Protein AF-A0A7C7VE84-F1 (afdb_monomer_lite)

Foldseek 3Di:
DDDDDDDDPDPDDLDALVQDPDPFDRHDWAQWEKDQCPPLADDAPERIWIWTHGDQGQAIFIWHANDPSDNTHGDPPDDLGGNVQQQQAPRHKGNWYWDQDVVVSKIKTWIWHQGNPPRLDIFIWIWIGNHVRHTHTDPPPSPQDADPPPDPSHDDADDDDDPDDDDDQKDWDDDDPDIDIDGCVSVVPHDHDDDDDPPPD

Secondary structure (DSSP, 8-state):
----------SS-S--GGG---TT-SS--EEEEEEE-TTTSSS-SSSEEEEEE-TT-SEEEEEEESSTT---EE-TT--SEEGGG-TTB-S--EEEEEEEEGGGTEEEEEEEEEBTTTSSSEEEEEEEESSSSS-EE-TT--SBPPPSTTSTTS----PPPTT------EEEEEETTEEEEEESSSSTTS--TT-------

pLDDT: mean 72.72, std 22.78, range [28.27, 98.12]

Sequence (201 aa):
MYVARFVRISKLPLLTSADYNCPIGHDSIMFPCVVDVGNKIASPLARYYLYFAAHRGKGIVLALADEPTGPWRMYGSNPVYHLEMAVECQGHISSPDVVWVPERERFHLYYHGPNSSDGKEQHTGMAISWDGLLFTPWNANPIIPNGPEGSWSSVMAVEAHPHVREDAGSLAVRRRPIIYCIEGVDNPDIPLFDMQLTVNI

Structure (mmCIF, N/CA/C/O backbone):
data_AF-A0A7C7VE84-F1
#
_entry.id   AF-A0A7C7VE84-F1
#
loop_
_atom_site.group_PDB
_atom_site.id
_atom_site.type_symbol
_atom_site.label_atom_id
_atom_site.label_alt_id
_atom_site.label_comp_id
_atom_site.label_asym_id
_atom_site.label_entity_id
_atom_site.label_seq_id
_atom_site.pdbx_PDB_ins_code
_atom_site.Cartn_x
_atom_site.Cartn_y
_atom_site.Cartn_z
_atom_site.occupancy
_atom_site.B_iso_or_equiv
_atom_site.auth_seq_id
_atom_site.auth_comp_id
_atom_site.auth_asym_id
_atom_site.auth_atom_id
_atom_site.pdbx_PDB_model_num
ATOM 1 N N . MET A 1 1 ? -28.972 18.622 -5.318 1.00 53.66 1 MET A N 1
ATOM 2 C CA . MET A 1 1 ? -27.696 18.035 -5.780 1.00 53.66 1 MET A CA 1
ATOM 3 C C . MET A 1 1 ? -26.706 18.158 -4.632 1.00 53.66 1 MET A C 1
ATOM 5 O O . MET A 1 1 ? -26.447 19.278 -4.213 1.00 53.66 1 MET A O 1
ATOM 9 N N . TYR A 1 2 ? -26.251 17.050 -4.044 1.00 45.59 2 TYR A N 1
ATOM 10 C CA . TYR A 1 2 ? -25.226 17.100 -2.996 1.00 45.59 2 TYR A CA 1
ATOM 11 C C . TYR A 1 2 ? -23.862 17.222 -3.668 1.00 45.59 2 TYR A C 1
ATOM 13 O O . TYR A 1 2 ? -23.443 16.319 -4.385 1.00 45.59 2 TYR A O 1
ATOM 21 N N . VAL A 1 3 ? -23.191 18.351 -3.463 1.00 58.81 3 VAL A N 1
ATOM 22 C CA . VAL A 1 3 ? -21.783 18.500 -3.830 1.00 58.81 3 VAL A CA 1
ATOM 23 C C . VAL A 1 3 ? -20.980 18.000 -2.639 1.00 58.81 3 VAL A C 1
ATOM 25 O O . VAL A 1 3 ? -21.047 18.600 -1.564 1.00 58.81 3 VAL A O 1
ATOM 28 N N . ALA A 1 4 ? -20.263 16.889 -2.804 1.00 50.00 4 ALA A N 1
ATOM 29 C CA . ALA A 1 4 ? -19.315 16.437 -1.796 1.00 50.00 4 ALA A CA 1
ATOM 30 C C . ALA A 1 4 ? -18.266 17.538 -1.591 1.00 50.00 4 ALA A C 1
ATOM 32 O O . ALA A 1 4 ? -17.624 17.983 -2.542 1.00 50.00 4 ALA A O 1
ATOM 33 N N . ARG A 1 5 ? -18.135 18.020 -0.354 1.00 62.25 5 ARG A N 1
ATOM 34 C CA . ARG A 1 5 ? -17.115 18.997 0.026 1.00 62.25 5 ARG A CA 1
ATOM 35 C C . ARG A 1 5 ? -16.075 18.289 0.871 1.00 62.25 5 ARG A C 1
ATOM 37 O O . ARG A 1 5 ? -16.403 17.754 1.926 1.00 62.25 5 ARG A O 1
ATOM 44 N N . PHE A 1 6 ? -14.832 18.318 0.416 1.00 66.06 6 PHE A N 1
ATOM 45 C CA . PHE A 1 6 ? -13.696 17.903 1.224 1.00 66.06 6 PHE A CA 1
ATOM 46 C C . PHE A 1 6 ? -13.308 19.068 2.132 1.00 66.06 6 PHE A C 1
ATOM 48 O O . PHE A 1 6 ? -13.083 20.183 1.662 1.00 66.06 6 PHE A O 1
ATOM 55 N N . VAL A 1 7 ? -13.271 18.820 3.438 1.00 68.81 7 VAL A N 1
ATOM 56 C CA . VAL A 1 7 ? -12.876 19.813 4.439 1.00 68.81 7 VAL A CA 1
ATOM 57 C C . VAL A 1 7 ? -11.626 19.303 5.127 1.00 68.81 7 VAL A C 1
ATOM 59 O O . VAL A 1 7 ? -11.605 18.192 5.653 1.00 68.81 7 VAL A O 1
ATOM 62 N N . ARG A 1 8 ? -10.576 20.123 5.133 1.00 70.44 8 ARG A N 1
ATOM 63 C CA . ARG A 1 8 ? -9.376 19.835 5.913 1.00 70.44 8 ARG A CA 1
ATOM 64 C C . ARG A 1 8 ? -9.718 19.936 7.399 1.00 70.44 8 ARG A C 1
ATOM 66 O O . ARG A 1 8 ? -10.090 21.003 7.875 1.00 70.44 8 ARG A O 1
ATOM 73 N N . ILE A 1 9 ? -9.569 18.829 8.117 1.00 74.38 9 ILE A N 1
ATOM 74 C CA . ILE A 1 9 ? -9.952 18.713 9.533 1.00 74.38 9 ILE A CA 1
ATOM 75 C C . ILE A 1 9 ? -8.839 19.127 10.509 1.00 74.38 9 ILE A C 1
ATOM 77 O O . ILE A 1 9 ? -9.116 19.392 11.673 1.00 74.38 9 ILE A O 1
ATOM 81 N N . SER A 1 10 ? -7.586 19.219 10.047 1.00 80.69 10 SER A N 1
ATOM 82 C CA . SER A 1 10 ? -6.440 19.651 10.857 1.00 80.69 10 SER A CA 1
ATOM 83 C C . SER A 1 10 ? -5.361 20.329 10.010 1.00 80.69 10 SER A C 1
ATOM 85 O O . SER A 1 10 ? -5.149 19.968 8.850 1.00 80.69 10 SER A O 1
ATOM 87 N N . LYS A 1 11 ? -4.653 21.306 10.594 1.00 82.12 11 LYS A N 1
ATOM 88 C CA . LYS A 1 11 ? -3.437 21.905 10.010 1.00 82.12 11 LYS A CA 1
ATOM 89 C C . LYS A 1 11 ? -2.190 21.045 10.228 1.00 82.12 11 LYS A C 1
ATOM 91 O O . LYS A 1 11 ? -1.221 21.215 9.494 1.00 82.12 11 LYS A O 1
ATOM 96 N N . LEU A 1 12 ? -2.224 20.142 11.203 1.00 82.44 12 LEU A N 1
ATOM 97 C CA . LEU A 1 12 ? -1.142 19.203 11.474 1.00 82.44 12 LEU A CA 1
ATOM 98 C C . LEU A 1 12 ? -1.272 17.979 10.556 1.00 82.44 12 LEU A C 1
ATOM 100 O O . LEU A 1 12 ? -2.401 17.583 10.245 1.00 82.44 12 LEU A O 1
ATOM 104 N N . PRO A 1 13 ? -0.151 17.397 10.101 1.00 82.62 13 PRO A N 1
ATOM 105 C CA . PRO A 1 13 ? -0.182 16.126 9.390 1.00 82.62 13 PRO A CA 1
ATOM 106 C C . PRO A 1 13 ? -0.636 14.996 10.330 1.00 82.62 13 PRO A C 1
ATOM 108 O O . PRO A 1 13 ? -0.494 15.098 11.547 1.00 82.62 13 PRO A O 1
ATOM 111 N N . LEU A 1 14 ? -1.196 13.925 9.759 1.00 85.44 14 LEU A N 1
ATOM 112 C CA . LEU A 1 14 ? -1.603 12.730 10.515 1.00 85.44 14 LEU A CA 1
ATOM 113 C C . LEU A 1 14 ? -0.399 11.904 10.990 1.00 85.44 14 LEU A C 1
ATOM 115 O O . LEU A 1 14 ? -0.473 11.272 12.039 1.00 85.44 14 LEU A O 1
ATOM 119 N N . LEU A 1 15 ? 0.678 11.924 10.201 1.00 86.00 15 LEU A N 1
ATOM 120 C CA . LEU A 1 15 ? 1.973 11.298 10.446 1.00 86.00 15 LEU A CA 1
ATOM 121 C C . LEU A 1 15 ? 3.074 12.167 9.832 1.00 86.00 15 LEU A C 1
ATOM 123 O O . LEU A 1 15 ? 2.854 12.883 8.853 1.00 86.00 15 LEU A O 1
ATOM 127 N N . THR A 1 16 ? 4.269 12.060 10.382 1.00 84.12 16 THR A N 1
ATOM 128 C CA . THR A 1 16 ? 5.512 12.679 9.932 1.00 84.12 16 THR A CA 1
ATOM 129 C C . THR A 1 16 ? 6.591 11.610 9.791 1.00 84.12 16 THR A C 1
ATOM 131 O O . THR A 1 16 ? 6.478 10.518 10.346 1.00 84.12 16 THR A O 1
ATOM 134 N N . SER A 1 17 ? 7.679 11.925 9.090 1.00 76.19 17 SER A N 1
ATOM 135 C CA . SER A 1 17 ? 8.851 11.042 9.032 1.00 76.19 17 SER A CA 1
ATOM 136 C C . SER A 1 17 ? 9.480 10.775 10.406 1.00 76.19 17 SER A C 1
ATOM 138 O O . SER A 1 17 ? 10.139 9.758 10.587 1.00 76.19 17 SER A O 1
ATOM 140 N N . ALA A 1 18 ? 9.229 11.633 11.404 1.00 78.88 18 ALA A N 1
ATOM 141 C CA . ALA A 1 18 ? 9.668 11.411 12.780 1.00 78.88 18 ALA A CA 1
ATOM 142 C C . ALA A 1 18 ? 8.879 10.302 13.503 1.00 78.88 18 ALA A C 1
ATOM 144 O O . ALA A 1 18 ? 9.364 9.765 14.498 1.00 78.88 18 ALA A O 1
ATOM 145 N N . ASP A 1 19 ? 7.687 9.943 13.015 1.00 79.12 19 ASP A N 1
ATOM 146 C CA . ASP A 1 19 ? 6.828 8.940 13.651 1.00 79.12 19 ASP A CA 1
ATOM 147 C C . ASP A 1 19 ? 7.273 7.495 13.368 1.00 79.12 19 ASP A C 1
ATOM 149 O O . ASP A 1 19 ? 6.762 6.563 13.994 1.00 79.12 19 ASP A O 1
ATOM 153 N N . TYR A 1 20 ? 8.237 7.271 12.463 1.00 74.44 20 TYR A N 1
ATOM 154 C CA . TYR A 1 20 ? 8.755 5.931 12.185 1.00 74.44 20 TYR A CA 1
ATOM 155 C C . TYR A 1 20 ? 10.283 5.861 12.081 1.00 74.44 20 TYR A C 1
ATOM 157 O O . TYR A 1 20 ? 10.922 6.458 11.224 1.00 74.44 20 TYR A O 1
ATOM 165 N N . ASN A 1 21 ? 10.864 5.004 12.924 1.00 59.69 21 ASN A N 1
ATOM 166 C CA . ASN A 1 21 ? 12.235 4.511 12.798 1.00 59.69 21 ASN A CA 1
ATOM 167 C C . ASN A 1 21 ? 12.200 3.176 12.042 1.00 59.69 21 ASN A C 1
ATOM 169 O O . ASN A 1 21 ? 12.189 2.111 12.657 1.00 59.69 21 ASN A O 1
ATOM 173 N N . CYS A 1 22 ? 12.106 3.217 10.714 1.00 55.16 22 CYS A N 1
ATOM 174 C CA . CYS A 1 22 ? 12.027 2.017 9.876 1.00 55.16 22 CYS A CA 1
ATOM 175 C C . CYS A 1 22 ? 13.292 1.899 8.997 1.00 55.16 22 CYS A C 1
ATOM 177 O O . CYS A 1 22 ? 13.787 2.927 8.534 1.00 55.16 22 CYS A O 1
ATOM 179 N N . PRO A 1 23 ? 13.832 0.690 8.729 1.00 53.53 23 PRO A N 1
ATOM 180 C CA . PRO A 1 23 ? 15.082 0.492 7.972 1.00 53.53 23 PRO A CA 1
ATOM 181 C C . PRO A 1 23 ? 14.963 0.752 6.451 1.00 53.53 23 PRO A C 1
ATOM 183 O O . PRO A 1 23 ? 15.706 0.190 5.653 1.00 53.53 23 PRO A O 1
ATOM 186 N N . ILE A 1 24 ? 14.028 1.604 6.033 1.00 54.47 24 ILE A N 1
ATOM 187 C CA . ILE A 1 24 ? 13.584 1.818 4.645 1.00 54.47 24 ILE A CA 1
ATOM 188 C C . ILE A 1 24 ? 13.731 3.282 4.197 1.00 54.47 24 ILE A C 1
ATOM 190 O O . ILE A 1 24 ? 13.148 3.675 3.200 1.00 54.47 24 ILE A O 1
ATOM 194 N N . GLY A 1 25 ? 14.522 4.095 4.898 1.00 54.69 25 GLY A N 1
ATOM 195 C CA . GLY A 1 25 ? 14.708 5.514 4.571 1.00 54.69 25 GLY A CA 1
ATOM 196 C C . GLY A 1 25 ? 13.946 6.426 5.530 1.00 54.69 25 GLY A C 1
ATOM 197 O O . GLY A 1 25 ? 12.873 6.084 6.023 1.00 54.69 25 GLY A O 1
ATOM 198 N N . HIS A 1 26 ? 14.559 7.562 5.861 1.00 57.00 26 HIS A N 1
ATOM 199 C CA . HIS A 1 26 ? 14.221 8.341 7.058 1.00 57.00 26 HIS A CA 1
ATOM 200 C C . HIS A 1 26 ? 13.507 9.673 6.775 1.00 57.00 26 HIS A C 1
ATOM 202 O O . HIS A 1 26 ? 13.255 10.424 7.712 1.00 57.00 26 HIS A O 1
ATOM 208 N N . ASP A 1 27 ? 13.213 10.021 5.520 1.00 68.75 27 ASP A N 1
ATOM 209 C CA . ASP A 1 27 ? 12.901 11.413 5.163 1.00 68.75 27 ASP A CA 1
ATOM 210 C C . ASP A 1 27 ? 11.534 11.652 4.506 1.00 68.75 27 ASP A C 1
ATOM 212 O O . ASP A 1 27 ? 11.148 12.811 4.357 1.00 68.75 27 ASP A O 1
ATOM 216 N N . SER A 1 28 ? 10.770 10.614 4.148 1.00 77.00 28 SER A N 1
ATOM 217 C CA . SER A 1 28 ? 9.584 10.802 3.299 1.00 77.00 28 SER A CA 1
ATOM 218 C C . SER A 1 28 ? 8.474 9.768 3.498 1.00 77.00 28 SER A C 1
ATOM 220 O O . SER A 1 28 ? 8.720 8.566 3.536 1.00 77.00 28 SER A O 1
ATOM 222 N N . ILE A 1 29 ? 7.233 10.262 3.561 1.00 81.25 29 ILE A N 1
ATOM 223 C CA . ILE A 1 29 ? 5.999 9.477 3.430 1.00 81.25 29 ILE A CA 1
ATOM 224 C C . ILE A 1 29 ? 5.485 9.706 2.014 1.00 81.25 29 ILE A C 1
ATOM 226 O O . ILE A 1 29 ? 5.168 10.839 1.650 1.00 81.25 29 ILE A O 1
ATOM 230 N N . MET A 1 30 ? 5.395 8.642 1.227 1.00 79.06 30 MET A N 1
ATOM 231 C CA . MET A 1 30 ? 5.026 8.711 -0.180 1.00 79.06 30 MET A CA 1
ATOM 232 C C . MET A 1 30 ? 3.790 7.862 -0.460 1.00 79.06 30 MET A C 1
ATOM 234 O O . MET A 1 30 ? 3.677 6.725 0.004 1.00 79.06 30 MET A O 1
ATOM 238 N N . PHE A 1 31 ? 2.868 8.458 -1.222 1.00 8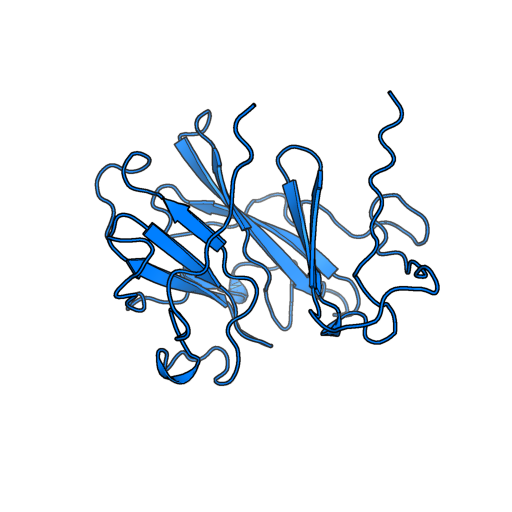2.00 31 PHE A N 1
ATOM 239 C CA . PHE A 1 31 ? 1.654 7.831 -1.754 1.00 82.00 31 PHE A CA 1
ATOM 240 C C . PHE A 1 31 ? 0.832 7.062 -0.711 1.00 82.00 31 PHE A C 1
ATOM 242 O O . PHE A 1 31 ? 0.643 5.852 -0.830 1.00 82.00 31 PHE A O 1
ATOM 249 N N . PRO A 1 32 ? 0.344 7.754 0.332 1.00 87.50 32 PRO A N 1
ATOM 250 C CA . PRO A 1 32 ? -0.480 7.123 1.346 1.00 87.50 32 PRO A CA 1
ATOM 251 C C . PRO A 1 32 ? -1.800 6.602 0.755 1.00 87.50 32 PRO A C 1
ATOM 253 O O . PRO A 1 32 ? -2.563 7.362 0.159 1.00 87.50 32 PRO A O 1
ATOM 256 N N . CYS A 1 33 ? -2.108 5.330 0.997 1.00 88.38 33 CYS A N 1
ATOM 257 C CA . CYS A 1 33 ? -3.386 4.696 0.692 1.00 88.38 33 CYS A CA 1
ATOM 258 C C . CYS A 1 33 ? -4.065 4.256 1.994 1.00 88.38 33 CYS A C 1
ATOM 260 O O . CYS A 1 33 ? -3.515 3.466 2.759 1.00 88.38 33 CYS A O 1
ATOM 262 N N . VAL A 1 34 ? -5.262 4.783 2.264 1.00 92.50 34 VAL A N 1
ATOM 263 C CA . VAL A 1 34 ? -6.044 4.448 3.464 1.00 92.50 34 VAL A CA 1
ATOM 264 C C . VAL A 1 34 ? -7.185 3.510 3.100 1.00 92.50 34 VAL A C 1
ATOM 266 O O . VAL A 1 34 ? -7.981 3.806 2.209 1.00 92.50 34 VAL A O 1
ATOM 269 N N . VAL A 1 35 ? -7.325 2.429 3.862 1.00 91.94 35 VAL A N 1
ATOM 270 C CA . VAL A 1 35 ? -8.386 1.433 3.710 1.00 91.94 35 VAL A CA 1
ATOM 271 C C . VAL A 1 35 ? -9.160 1.292 5.021 1.00 91.94 35 VAL A C 1
ATOM 273 O O . VAL A 1 35 ? -8.569 1.018 6.062 1.00 91.94 35 VAL A O 1
ATOM 276 N N . ASP A 1 36 ? -10.489 1.447 4.984 1.00 94.62 36 ASP A N 1
ATOM 277 C CA . ASP A 1 36 ? -11.373 0.994 6.075 1.00 94.62 36 ASP A CA 1
ATOM 278 C C . ASP A 1 36 ? -11.479 -0.534 5.995 1.00 94.62 36 ASP A C 1
ATOM 280 O O . ASP A 1 36 ? -12.022 -1.055 5.018 1.00 94.62 36 ASP A O 1
ATOM 284 N N . VAL A 1 37 ? -10.964 -1.258 6.987 1.00 96.00 37 VAL A N 1
ATOM 285 C CA . VAL A 1 37 ? -10.942 -2.731 7.030 1.00 96.00 37 VAL A CA 1
ATOM 286 C C . VAL A 1 37 ? -12.034 -3.333 7.915 1.00 96.00 37 VAL A C 1
ATOM 288 O O . VAL A 1 37 ? -12.213 -4.551 7.911 1.00 96.00 37 VAL A O 1
ATOM 291 N N . GLY A 1 38 ? -12.799 -2.508 8.636 1.00 90.12 38 GLY A N 1
ATOM 292 C CA . GLY A 1 38 ? -13.631 -2.943 9.764 1.00 90.12 38 GLY A CA 1
ATOM 293 C C . GLY A 1 38 ? -14.699 -3.991 9.433 1.00 90.12 38 GLY A C 1
ATOM 294 O O . GLY A 1 38 ? -15.067 -4.779 10.295 1.00 90.12 38 GLY A O 1
ATOM 295 N N . ASN A 1 39 ? -15.182 -4.031 8.190 1.00 91.12 39 ASN A N 1
ATOM 296 C CA . ASN A 1 39 ? -16.174 -5.006 7.722 1.00 91.12 39 ASN A CA 1
ATOM 297 C C . ASN A 1 39 ? -15.628 -6.018 6.702 1.00 91.12 39 ASN A C 1
ATOM 299 O O . ASN A 1 39 ? -16.410 -6.698 6.042 1.00 91.12 39 ASN A O 1
ATOM 303 N N . LYS A 1 40 ? -14.307 -6.066 6.521 1.00 93.31 40 LYS A N 1
ATOM 304 C CA . LYS A 1 40 ? -13.645 -6.852 5.467 1.00 93.31 40 LYS A CA 1
ATOM 305 C C . LYS A 1 40 ? -12.967 -8.093 6.020 1.00 93.31 40 LYS A C 1
ATOM 307 O O . LYS A 1 40 ? -12.917 -9.112 5.346 1.00 93.31 40 LYS A O 1
ATOM 312 N N . ILE A 1 41 ? -12.473 -8.004 7.250 1.00 95.62 41 ILE A N 1
ATOM 313 C CA . ILE A 1 41 ? -11.738 -9.071 7.925 1.00 95.62 41 ILE A CA 1
ATOM 314 C C . ILE A 1 41 ? -12.322 -9.320 9.310 1.00 95.62 41 ILE A C 1
ATOM 316 O O . ILE A 1 41 ? -12.862 -8.411 9.934 1.00 95.62 41 ILE A O 1
ATOM 320 N N . ALA A 1 42 ? -12.218 -10.559 9.789 1.00 90.81 42 ALA A N 1
ATOM 321 C CA . ALA A 1 42 ? -12.857 -10.971 11.038 1.00 90.81 42 ALA A CA 1
ATOM 322 C C . ALA A 1 42 ? -12.238 -10.320 12.291 1.00 90.81 42 ALA A C 1
ATOM 324 O O . ALA A 1 42 ? -12.953 -10.052 13.253 1.00 90.81 42 ALA A O 1
ATOM 325 N N . SER A 1 43 ? -10.927 -10.057 12.268 1.00 94.06 43 SER A N 1
ATOM 326 C CA . SER A 1 43 ? -10.169 -9.576 13.432 1.00 94.06 43 SER A CA 1
ATOM 327 C C . SER A 1 43 ? -9.180 -8.467 13.045 1.00 94.06 43 SER A C 1
ATOM 329 O O . SER A 1 43 ? -7.968 -8.699 13.058 1.00 94.06 43 SER A O 1
ATOM 331 N N . PRO A 1 44 ? -9.660 -7.273 12.651 1.00 96.56 44 PRO A N 1
ATOM 332 C CA . PRO A 1 44 ? -8.782 -6.163 12.299 1.00 96.56 44 PRO A CA 1
ATOM 333 C C . PRO A 1 44 ? -8.020 -5.638 13.528 1.00 96.56 44 PRO A C 1
ATOM 335 O O . PRO A 1 44 ? -8.573 -5.555 14.623 1.00 96.56 44 PRO A O 1
ATOM 338 N N . LEU A 1 45 ? -6.756 -5.236 13.348 1.00 97.25 45 LEU A N 1
ATOM 339 C CA . LEU A 1 45 ? -5.937 -4.631 14.413 1.00 97.25 45 LEU A CA 1
ATOM 340 C C . LEU A 1 45 ? -6.350 -3.187 14.744 1.00 97.25 45 LEU A C 1
ATOM 342 O O . LEU A 1 45 ? -5.966 -2.661 15.791 1.00 97.25 45 LEU A O 1
ATOM 346 N N . ALA A 1 46 ? -7.064 -2.542 13.822 1.00 97.50 46 ALA A N 1
ATOM 347 C CA . ALA A 1 46 ? -7.686 -1.227 13.928 1.00 97.50 46 ALA A CA 1
ATOM 348 C C . ALA A 1 46 ? -8.698 -1.065 12.782 1.00 97.50 46 ALA A C 1
ATOM 350 O O . ALA A 1 46 ? -8.643 -1.817 11.808 1.00 97.50 46 ALA A O 1
ATOM 351 N N . ARG A 1 47 ? -9.593 -0.076 12.844 1.00 97.19 47 ARG A N 1
ATOM 352 C CA . ARG A 1 47 ? -10.567 0.146 11.758 1.00 97.19 47 ARG A CA 1
ATOM 353 C C . ARG A 1 47 ? -9.933 0.570 10.426 1.00 97.19 47 ARG A C 1
ATOM 355 O O . ARG A 1 47 ? -10.413 0.146 9.377 1.00 97.19 47 ARG A O 1
ATOM 362 N N . TYR A 1 48 ? -8.893 1.396 10.456 1.00 97.50 48 TYR A N 1
ATOM 363 C CA . TYR A 1 48 ? -8.255 1.968 9.272 1.00 97.50 48 TYR A CA 1
ATOM 364 C C . TYR A 1 48 ? -6.785 1.582 9.179 1.00 97.50 48 TYR A C 1
ATOM 366 O O . TYR A 1 48 ? -6.023 1.719 10.141 1.00 97.50 48 TYR A O 1
ATOM 374 N N . TYR A 1 49 ? -6.396 1.122 7.995 1.00 97.81 49 TYR A N 1
ATOM 375 C CA . TYR A 1 49 ? -5.033 0.746 7.636 1.00 97.81 49 TYR A CA 1
ATOM 376 C C . TYR A 1 49 ? -4.506 1.762 6.620 1.00 97.81 49 TYR A C 1
ATOM 378 O O . TYR A 1 49 ? -5.118 1.962 5.573 1.00 97.81 49 TYR A O 1
ATOM 386 N N . LEU A 1 50 ? -3.403 2.431 6.946 1.00 95.56 50 LEU A N 1
ATOM 387 C CA . LEU A 1 50 ? -2.725 3.408 6.098 1.00 95.56 50 LEU A CA 1
ATOM 388 C C . LEU A 1 50 ? -1.422 2.804 5.575 1.00 95.56 50 LEU A C 1
ATOM 390 O O . LEU A 1 50 ? -0.462 2.660 6.329 1.00 95.56 50 LEU A O 1
ATOM 394 N N . TYR A 1 51 ? -1.400 2.475 4.290 1.00 94.50 51 TYR A N 1
ATOM 395 C CA . TYR A 1 51 ? -0.237 1.965 3.578 1.00 94.50 51 TYR A CA 1
ATOM 396 C C . TYR A 1 51 ? 0.538 3.108 2.941 1.00 94.50 51 TYR A C 1
ATOM 398 O O . TYR A 1 51 ? -0.068 4.016 2.382 1.00 94.50 51 TYR A O 1
ATOM 406 N N . PHE A 1 52 ? 1.862 3.076 2.997 1.00 90.56 52 PHE A N 1
ATOM 407 C CA . PHE A 1 52 ? 2.711 4.059 2.326 1.00 90.56 52 PHE A CA 1
ATOM 408 C C . PHE A 1 52 ? 4.104 3.483 2.074 1.00 90.56 52 PHE A C 1
ATOM 410 O O . PHE A 1 52 ? 4.467 2.435 2.612 1.00 90.56 52 PHE A O 1
ATOM 417 N N . ALA A 1 53 ? 4.882 4.172 1.249 1.00 87.88 53 ALA A N 1
ATOM 418 C CA . ALA A 1 53 ? 6.294 3.888 1.035 1.00 87.88 53 ALA A CA 1
ATOM 419 C C . ALA A 1 53 ? 7.150 5.074 1.500 1.00 87.88 53 ALA A C 1
ATOM 421 O O . ALA A 1 53 ? 6.634 6.153 1.802 1.00 87.88 53 ALA A O 1
ATOM 422 N N . ALA A 1 54 ? 8.462 4.868 1.544 1.00 80.62 54 ALA A N 1
ATOM 423 C CA . ALA A 1 54 ? 9.442 5.936 1.684 1.00 80.62 54 ALA A CA 1
ATOM 424 C C . ALA A 1 54 ? 10.259 6.047 0.396 1.00 80.62 54 ALA A C 1
ATOM 426 O O . ALA A 1 54 ? 10.428 5.056 -0.322 1.00 80.62 54 ALA A O 1
ATOM 427 N N . HIS A 1 55 ? 10.801 7.230 0.114 1.00 72.25 55 HIS A N 1
ATOM 428 C CA . HIS A 1 55 ? 11.718 7.421 -1.002 1.00 72.25 55 HIS A CA 1
ATOM 429 C C . HIS A 1 55 ? 12.898 6.458 -0.846 1.00 72.25 55 HIS A C 1
ATOM 431 O O . HIS A 1 55 ? 13.562 6.426 0.192 1.00 72.25 55 HIS A O 1
ATOM 437 N N . ARG A 1 56 ? 13.152 5.648 -1.883 1.00 72.25 56 ARG A N 1
ATOM 438 C CA . ARG A 1 56 ? 14.167 4.575 -1.876 1.00 72.25 56 ARG A CA 1
ATOM 439 C C . ARG A 1 56 ? 13.931 3.483 -0.821 1.00 72.25 56 ARG A C 1
ATOM 441 O O . ARG A 1 56 ? 14.864 2.752 -0.472 1.00 72.25 56 ARG A O 1
ATOM 448 N N . GLY A 1 57 ? 12.700 3.349 -0.339 1.00 74.69 57 GLY A N 1
ATOM 449 C CA . GLY A 1 57 ? 12.329 2.334 0.628 1.00 74.69 57 GLY A CA 1
ATOM 450 C C . GLY A 1 57 ? 12.379 0.918 0.084 1.00 74.69 57 GLY A C 1
ATOM 451 O O . GLY A 1 57 ? 12.192 0.655 -1.103 1.00 74.69 57 GLY A O 1
ATOM 452 N N . LYS A 1 58 ? 12.661 -0.018 0.992 1.00 85.81 58 LYS A N 1
ATOM 453 C CA . LYS A 1 58 ? 12.744 -1.460 0.714 1.00 85.81 58 LYS A CA 1
ATOM 454 C C . LYS A 1 58 ? 11.435 -2.190 1.011 1.00 85.81 58 LYS A C 1
ATOM 456 O O . LYS A 1 58 ? 11.436 -3.402 1.191 1.00 85.81 58 LYS A O 1
ATOM 461 N N . GLY A 1 59 ? 10.321 -1.468 1.090 1.00 91.94 59 GLY A N 1
ATOM 462 C CA . GLY A 1 59 ? 9.025 -2.074 1.349 1.00 91.94 59 GLY A CA 1
ATOM 463 C C . GLY A 1 59 ? 7.890 -1.074 1.521 1.00 91.94 59 GLY A C 1
ATOM 464 O O . GLY A 1 59 ? 8.113 0.121 1.711 1.00 91.94 59 GLY A O 1
ATOM 465 N N . ILE A 1 60 ? 6.675 -1.611 1.493 1.00 94.06 60 ILE A N 1
ATOM 466 C CA . ILE A 1 60 ? 5.437 -0.924 1.846 1.00 94.06 60 ILE A CA 1
ATOM 467 C C . ILE A 1 60 ? 5.190 -1.107 3.341 1.00 94.06 60 ILE A C 1
ATOM 469 O O . ILE A 1 60 ? 5.214 -2.229 3.856 1.00 94.06 60 ILE A O 1
ATOM 473 N N . VAL A 1 61 ? 4.937 -0.006 4.038 1.00 93.06 61 VAL A N 1
ATOM 474 C CA . VAL A 1 61 ? 4.662 0.023 5.477 1.00 93.06 61 VAL A CA 1
ATOM 475 C C . VAL A 1 61 ? 3.228 0.388 5.779 1.00 93.06 61 VAL A C 1
ATOM 477 O O . VAL A 1 61 ? 2.507 0.905 4.933 1.00 93.06 61 VAL A O 1
ATOM 480 N N . LEU A 1 62 ? 2.839 0.104 7.015 1.00 95.00 62 LEU A N 1
ATOM 481 C CA . LEU A 1 62 ? 1.498 0.242 7.538 1.00 95.00 62 LEU A CA 1
ATOM 482 C C . LEU A 1 62 ? 1.482 1.083 8.821 1.00 95.00 62 LEU A C 1
ATOM 484 O O . LEU A 1 62 ? 2.262 0.853 9.752 1.00 95.00 62 LEU A O 1
ATOM 488 N N . ALA A 1 63 ? 0.523 1.998 8.902 1.00 95.25 63 ALA A N 1
ATOM 489 C CA . ALA A 1 63 ? 0.055 2.609 10.137 1.00 95.25 63 ALA A CA 1
ATOM 490 C C . ALA A 1 63 ? -1.420 2.259 10.390 1.00 95.25 63 ALA A C 1
ATOM 492 O O . ALA A 1 63 ? -2.191 2.009 9.466 1.00 95.25 63 ALA A O 1
ATOM 493 N N . LEU A 1 64 ? -1.810 2.236 11.660 1.00 97.00 64 LEU A N 1
ATOM 494 C CA . LEU A 1 64 ? -3.106 1.770 12.144 1.00 97.00 64 LEU A CA 1
ATOM 495 C C . LEU A 1 64 ? -3.820 2.896 12.898 1.00 97.00 64 LEU A C 1
ATOM 497 O O . LEU A 1 64 ? -3.192 3.556 13.729 1.00 97.00 64 LEU A O 1
ATOM 501 N N . ALA A 1 65 ? -5.120 3.077 12.672 1.00 97.06 65 ALA A N 1
ATOM 502 C CA . ALA A 1 65 ? -5.963 3.970 13.469 1.00 97.06 65 ALA A CA 1
ATOM 503 C C . ALA A 1 65 ? -7.409 3.474 13.540 1.00 97.06 65 ALA A C 1
ATOM 505 O O . ALA A 1 65 ? -7.921 2.880 12.595 1.00 97.06 65 ALA A O 1
ATOM 506 N N . ASP A 1 66 ? -8.090 3.743 14.651 1.00 97.19 66 ASP A N 1
ATOM 507 C CA . ASP A 1 66 ? -9.520 3.435 14.791 1.00 97.19 66 ASP A CA 1
ATOM 508 C C . ASP A 1 66 ? -10.419 4.553 14.243 1.00 97.19 66 ASP A C 1
ATOM 510 O O . ASP A 1 66 ? -11.566 4.307 13.873 1.00 97.19 66 ASP A O 1
ATOM 514 N N . GLU A 1 67 ? -9.863 5.757 14.093 1.00 93.31 67 GLU A N 1
ATOM 515 C CA . GLU A 1 67 ? -10.523 6.934 13.531 1.00 93.31 67 GLU A CA 1
ATOM 516 C C . GLU A 1 67 ? -9.686 7.534 12.389 1.00 93.31 67 GLU A C 1
ATOM 518 O O . GLU A 1 67 ? -8.455 7.539 12.479 1.00 93.31 67 GLU A O 1
ATOM 523 N N . PRO A 1 68 ? -10.298 8.124 11.341 1.00 87.38 68 PRO A N 1
ATOM 524 C CA . PRO A 1 68 ? -9.549 8.735 10.234 1.00 87.38 68 PRO A CA 1
ATOM 525 C C . PRO A 1 68 ? -8.632 9.884 10.678 1.00 87.38 68 PRO A C 1
ATOM 527 O O . PRO A 1 68 ? -7.603 10.157 10.062 1.00 87.38 68 PRO A O 1
ATOM 530 N N . THR A 1 69 ? -9.004 10.567 11.764 1.00 86.19 69 THR A N 1
ATOM 531 C CA . THR A 1 69 ? -8.222 11.637 12.403 1.00 86.19 69 THR A CA 1
ATOM 532 C C . THR A 1 69 ? -7.030 11.127 13.209 1.00 86.19 69 THR A C 1
ATOM 534 O O . THR A 1 69 ? -6.253 11.939 13.706 1.00 86.19 69 THR A O 1
ATOM 537 N N . GLY A 1 70 ? -6.883 9.812 13.365 1.00 89.38 70 GLY A N 1
ATOM 538 C CA . GLY A 1 70 ? -5.923 9.207 14.274 1.00 89.38 70 GLY A CA 1
ATOM 539 C C . GLY A 1 70 ? -6.431 9.113 15.724 1.00 89.38 70 GLY A C 1
ATOM 540 O O . GLY A 1 70 ? -7.620 9.317 15.978 1.00 89.38 70 GLY A O 1
ATOM 541 N N . PRO A 1 71 ? -5.539 8.814 16.687 1.00 92.81 71 PRO A N 1
ATOM 542 C CA . PRO A 1 71 ? -4.088 8.738 16.514 1.00 92.81 71 PRO A CA 1
ATOM 543 C C . PRO A 1 71 ? -3.672 7.579 15.604 1.00 92.81 71 PRO A C 1
ATOM 545 O O . PRO A 1 71 ? -4.199 6.473 15.712 1.00 92.81 71 PRO A O 1
ATOM 548 N N . TRP A 1 72 ? -2.721 7.849 14.711 1.00 93.69 72 TRP A N 1
ATOM 549 C CA . TRP A 1 72 ? -2.111 6.838 13.854 1.00 93.69 72 TRP A CA 1
ATOM 550 C C . TRP A 1 72 ? -0.884 6.258 14.549 1.00 93.69 72 TRP A C 1
ATOM 552 O O . TRP A 1 72 ? -0.035 7.002 15.037 1.00 93.69 72 TRP A O 1
ATOM 562 N N . ARG A 1 73 ? -0.788 4.928 14.607 1.00 93.38 73 ARG A N 1
ATOM 563 C CA . ARG A 1 73 ? 0.362 4.214 15.178 1.00 93.38 73 ARG A CA 1
ATOM 564 C C . ARG A 1 73 ? 1.023 3.337 14.131 1.00 93.38 73 ARG A C 1
ATOM 566 O O . ARG A 1 73 ? 0.336 2.640 13.389 1.00 93.38 73 ARG A O 1
ATOM 573 N N . MET A 1 74 ? 2.348 3.322 14.103 1.00 92.44 74 MET A N 1
ATOM 574 C CA . MET A 1 74 ? 3.085 2.428 13.214 1.00 92.44 74 MET A CA 1
ATOM 575 C C . MET A 1 74 ? 2.845 0.965 13.579 1.00 92.44 74 MET A C 1
ATOM 577 O O . MET A 1 74 ? 2.826 0.597 14.756 1.00 92.44 74 MET A O 1
ATOM 581 N N . TYR A 1 75 ? 2.681 0.119 12.564 1.00 93.81 75 TYR A N 1
ATOM 582 C CA . TYR A 1 75 ? 2.619 -1.321 12.765 1.00 93.81 75 TYR A CA 1
ATOM 583 C C . TYR A 1 75 ? 4.004 -1.865 13.141 1.00 93.81 75 TYR A C 1
ATOM 585 O O . TYR A 1 75 ? 4.993 -1.626 12.449 1.00 93.81 75 TYR A O 1
ATOM 593 N N . GLY A 1 76 ? 4.083 -2.595 14.257 1.00 91.25 76 GLY A N 1
ATOM 594 C CA . GLY A 1 76 ? 5.358 -3.033 14.838 1.00 91.25 76 GLY A CA 1
ATOM 595 C C . GLY A 1 76 ? 6.136 -4.051 13.998 1.00 91.25 76 GLY A C 1
ATOM 596 O O . GLY A 1 76 ? 7.335 -4.199 14.201 1.00 91.25 76 GLY A O 1
ATOM 597 N N . SER A 1 77 ? 5.475 -4.727 13.055 1.00 91.88 77 SER A N 1
ATOM 598 C CA . SER A 1 77 ? 6.084 -5.740 12.180 1.00 91.88 77 SER A CA 1
ATOM 599 C C . SER A 1 77 ? 6.306 -5.242 10.753 1.00 91.88 77 SER A C 1
ATOM 601 O O . SER A 1 77 ? 6.429 -6.045 9.838 1.00 91.88 77 SER A O 1
ATOM 603 N N . ASN A 1 78 ? 6.330 -3.925 10.552 1.00 91.62 78 ASN A N 1
ATOM 604 C CA . ASN A 1 78 ? 6.649 -3.334 9.258 1.00 91.62 78 ASN A CA 1
ATOM 605 C C . ASN A 1 78 ? 8.022 -3.784 8.709 1.00 91.62 78 ASN A C 1
ATOM 607 O O . ASN A 1 78 ? 8.958 -3.943 9.499 1.00 91.62 78 ASN A O 1
ATOM 611 N N . PRO A 1 79 ? 8.181 -3.869 7.371 1.00 93.62 79 PRO A N 1
ATOM 612 C CA . PRO A 1 79 ? 7.166 -3.613 6.339 1.00 93.62 79 PRO A CA 1
ATOM 613 C C . PRO A 1 79 ? 6.194 -4.789 6.130 1.00 93.62 79 PRO A C 1
ATOM 615 O O . PRO A 1 79 ? 6.516 -5.939 6.392 1.00 93.62 79 PRO A O 1
ATOM 618 N N . VAL A 1 80 ? 4.987 -4.494 5.637 1.00 95.94 80 VAL A N 1
ATOM 619 C CA . VAL A 1 80 ? 3.949 -5.502 5.315 1.00 95.94 80 VAL A CA 1
ATOM 620 C C . VAL A 1 80 ? 4.147 -6.141 3.938 1.00 95.94 80 VAL A C 1
ATOM 622 O O . VAL A 1 80 ? 3.613 -7.212 3.649 1.00 95.94 80 VAL A O 1
ATOM 625 N N . TYR A 1 81 ? 4.936 -5.492 3.079 1.00 96.62 81 TYR A N 1
ATOM 626 C CA . TYR A 1 81 ? 5.396 -6.048 1.815 1.00 96.62 81 TYR A CA 1
ATOM 627 C C . TYR A 1 81 ? 6.823 -5.575 1.527 1.00 96.62 81 TYR A C 1
ATOM 629 O O . TYR A 1 81 ? 7.098 -4.380 1.509 1.00 96.62 81 TYR A O 1
ATOM 637 N N . HIS A 1 82 ? 7.735 -6.520 1.342 1.00 94.75 82 HIS A N 1
ATOM 638 C CA . HIS A 1 82 ? 9.172 -6.312 1.199 1.00 94.75 82 HIS A CA 1
ATOM 639 C C . HIS A 1 82 ? 9.582 -6.252 -0.277 1.00 94.75 82 HIS A C 1
ATOM 641 O O . HIS A 1 82 ? 9.047 -7.006 -1.091 1.00 94.75 82 HIS A O 1
ATOM 647 N N . LEU A 1 83 ? 10.576 -5.421 -0.614 1.00 93.50 83 LEU A N 1
ATOM 648 C CA . LEU A 1 83 ? 11.154 -5.344 -1.963 1.00 93.50 83 LEU A CA 1
ATOM 649 C C . LEU A 1 83 ? 11.652 -6.713 -2.438 1.00 93.50 83 LEU A C 1
ATOM 651 O O . LEU A 1 83 ? 11.467 -7.055 -3.598 1.00 93.50 83 LEU A O 1
ATOM 655 N N . GLU A 1 84 ? 12.232 -7.520 -1.550 1.00 94.50 84 GLU A N 1
ATOM 656 C CA . GLU A 1 84 ? 12.757 -8.850 -1.879 1.00 94.50 84 GLU A CA 1
ATOM 657 C C . GLU A 1 84 ? 11.671 -9.822 -2.373 1.00 94.50 84 GLU A C 1
ATOM 659 O O . GLU A 1 84 ? 11.987 -10.825 -3.009 1.00 94.50 84 GLU A O 1
ATOM 664 N N . MET A 1 85 ? 10.396 -9.534 -2.090 1.00 95.94 85 MET A N 1
ATOM 665 C CA . MET A 1 85 ? 9.262 -10.311 -2.591 1.00 95.94 85 MET A CA 1
ATOM 666 C C . MET A 1 85 ? 8.802 -9.860 -3.988 1.00 95.94 85 MET A C 1
ATOM 668 O O . MET A 1 85 ? 8.190 -10.649 -4.706 1.00 95.94 85 MET A O 1
ATOM 672 N N . ALA A 1 86 ? 9.119 -8.627 -4.389 1.00 94.25 86 ALA A N 1
ATOM 673 C CA . ALA A 1 86 ? 8.817 -8.053 -5.698 1.00 94.25 86 ALA A CA 1
ATOM 674 C C . ALA A 1 86 ? 9.974 -8.305 -6.678 1.00 94.25 86 ALA A C 1
ATOM 676 O O . ALA A 1 86 ? 10.697 -7.386 -7.055 1.00 94.25 86 ALA A O 1
ATOM 677 N N . VAL A 1 87 ? 10.172 -9.568 -7.064 1.00 94.56 87 VAL A N 1
ATOM 678 C CA . VAL A 1 87 ? 11.323 -10.018 -7.874 1.00 94.56 87 VAL A CA 1
ATOM 679 C C . VAL A 1 87 ? 11.424 -9.352 -9.250 1.00 94.56 87 VAL A C 1
ATOM 681 O O . VAL A 1 87 ? 12.494 -9.325 -9.849 1.00 94.56 87 VAL A O 1
ATOM 684 N N . GLU A 1 88 ? 10.316 -8.821 -9.758 1.00 89.56 88 GLU A N 1
ATOM 685 C CA . GLU A 1 88 ? 10.236 -8.063 -11.003 1.00 89.56 88 GLU A CA 1
ATOM 686 C C . GLU A 1 88 ? 10.768 -6.627 -10.885 1.00 89.56 88 GLU A C 1
ATOM 688 O O . GLU A 1 88 ? 11.000 -5.983 -11.913 1.00 89.56 88 GLU A O 1
ATOM 693 N N . CYS A 1 89 ? 10.973 -6.143 -9.657 1.00 90.19 89 CYS A N 1
ATOM 694 C CA . CYS A 1 89 ? 11.461 -4.809 -9.341 1.00 90.19 89 CYS A CA 1
ATOM 695 C C . CYS A 1 89 ? 12.845 -4.855 -8.669 1.00 90.19 89 CYS A C 1
ATOM 697 O O . CYS A 1 89 ? 13.246 -5.841 -8.055 1.00 90.19 89 CYS A O 1
ATOM 699 N N . GLN A 1 90 ? 13.585 -3.752 -8.739 1.00 89.44 90 GLN A N 1
ATOM 700 C CA . GLN A 1 90 ? 14.827 -3.540 -8.004 1.00 89.44 90 GLN A CA 1
ATOM 701 C C . GLN A 1 90 ? 14.939 -2.106 -7.491 1.00 89.44 90 GLN A C 1
ATOM 703 O O . GLN A 1 90 ? 14.260 -1.191 -7.944 1.00 89.44 90 GLN A O 1
ATOM 708 N N . GLY A 1 91 ? 15.850 -1.889 -6.544 1.00 87.81 91 GLY A N 1
ATOM 709 C CA . GLY A 1 91 ? 16.093 -0.566 -5.975 1.00 87.81 91 GLY A CA 1
ATOM 710 C C . GLY A 1 91 ? 15.048 -0.180 -4.929 1.00 87.81 91 GLY A C 1
ATOM 711 O O . GLY A 1 91 ? 15.419 -0.050 -3.760 1.00 87.81 91 GLY A O 1
ATOM 712 N N . HIS A 1 92 ? 13.783 -0.036 -5.323 1.00 87.31 92 HIS A N 1
ATOM 713 C CA . HIS A 1 92 ? 12.670 0.310 -4.438 1.00 87.31 92 HIS A CA 1
ATOM 714 C C . HIS A 1 92 ? 11.322 -0.206 -4.966 1.00 87.31 92 HIS A C 1
ATOM 716 O O . HIS A 1 92 ? 11.197 -0.557 -6.137 1.00 87.31 92 HIS A O 1
ATOM 722 N N . ILE A 1 93 ? 10.324 -0.223 -4.081 1.00 89.00 93 ILE A N 1
ATOM 723 C CA . ILE A 1 93 ? 8.905 -0.318 -4.441 1.00 89.00 93 ILE A CA 1
ATOM 724 C C . ILE A 1 93 ? 8.142 0.833 -3.784 1.00 89.00 93 ILE A C 1
ATOM 726 O O . ILE A 1 93 ? 8.430 1.187 -2.639 1.00 89.00 93 ILE A O 1
ATOM 730 N N . SER A 1 94 ? 7.202 1.426 -4.515 1.00 86.75 94 SER A N 1
ATOM 731 C CA . SER A 1 94 ? 6.486 2.642 -4.115 1.00 86.75 94 SER A CA 1
ATOM 732 C C . SER A 1 94 ? 5.024 2.622 -4.577 1.00 86.75 94 SER A C 1
ATOM 734 O O . SER A 1 94 ? 4.544 1.646 -5.162 1.00 86.75 94 SER A O 1
ATOM 736 N N . SER A 1 95 ? 4.314 3.710 -4.271 1.00 84.88 95 SER A N 1
ATOM 737 C CA . SER A 1 95 ? 2.925 3.974 -4.649 1.00 84.88 95 SER A CA 1
ATOM 738 C C . SER A 1 95 ? 1.961 2.825 -4.354 1.00 84.88 95 SER A C 1
ATOM 740 O O . SER A 1 95 ? 1.309 2.329 -5.275 1.00 84.88 95 SER A O 1
ATOM 742 N N . PRO A 1 96 ? 1.858 2.386 -3.084 1.00 90.38 96 PRO A N 1
ATOM 743 C CA . PRO A 1 96 ? 0.923 1.334 -2.735 1.00 90.38 96 PRO A CA 1
ATOM 744 C C . PRO A 1 96 ? -0.514 1.796 -2.985 1.00 90.38 96 PRO A C 1
ATOM 746 O O . PRO A 1 96 ? -0.960 2.788 -2.414 1.00 90.38 96 PRO A O 1
ATOM 749 N N . ASP A 1 97 ? -1.260 1.034 -3.777 1.00 87.88 97 ASP A N 1
ATOM 750 C CA . ASP A 1 97 ? -2.715 1.137 -3.857 1.00 87.88 97 ASP A CA 1
ATOM 751 C C . ASP A 1 97 ? -3.335 -0.176 -3.386 1.00 87.88 97 ASP A C 1
ATOM 753 O O . ASP A 1 97 ? -3.173 -1.224 -4.014 1.00 87.88 97 ASP A O 1
ATOM 757 N N . VAL A 1 98 ? -4.005 -0.132 -2.235 1.00 90.31 98 VAL A N 1
ATOM 758 C CA . VAL A 1 98 ? -4.610 -1.307 -1.610 1.00 90.31 98 VAL A CA 1
ATOM 759 C C . VAL A 1 98 ? -6.119 -1.227 -1.739 1.00 90.31 98 VAL A C 1
ATOM 761 O O . VAL A 1 98 ? -6.771 -0.342 -1.189 1.00 90.31 98 VAL A O 1
ATOM 764 N N . VAL A 1 99 ? -6.695 -2.216 -2.413 1.00 88.56 99 VAL A N 1
ATOM 765 C CA . VAL A 1 99 ? -8.141 -2.324 -2.604 1.00 88.56 99 VAL A CA 1
ATOM 766 C C . VAL A 1 99 ? -8.648 -3.651 -2.071 1.00 88.56 99 VAL A C 1
ATOM 768 O O . VAL A 1 99 ? -8.048 -4.703 -2.274 1.00 88.56 99 VAL A O 1
ATOM 771 N N . TRP A 1 100 ? -9.791 -3.619 -1.399 1.00 89.88 100 TRP A N 1
ATOM 772 C CA . TRP A 1 100 ? -10.532 -4.835 -1.089 1.00 89.88 100 TRP A CA 1
ATOM 773 C C . TRP A 1 100 ? -11.320 -5.289 -2.308 1.00 89.88 100 TRP A C 1
ATOM 775 O O . TRP A 1 100 ? -12.027 -4.483 -2.913 1.00 89.88 100 TRP A O 1
ATOM 785 N N . VAL A 1 101 ? -11.234 -6.575 -2.635 1.00 86.75 101 VAL A N 1
ATOM 786 C CA . VAL A 1 101 ? -11.977 -7.196 -3.733 1.00 86.75 101 VAL A CA 1
ATOM 787 C C . VAL A 1 101 ? -13.044 -8.119 -3.138 1.00 86.75 101 VAL A C 1
ATOM 789 O O . VAL A 1 101 ? -12.713 -9.254 -2.780 1.00 86.75 101 VAL A O 1
ATOM 792 N N . PRO A 1 102 ? -14.308 -7.660 -3.010 1.00 83.81 102 PRO A N 1
ATOM 793 C CA . PRO A 1 102 ? -15.366 -8.403 -2.325 1.00 83.81 102 PRO A CA 1
ATOM 794 C C . PRO A 1 102 ? -15.605 -9.796 -2.899 1.00 83.81 102 PRO A C 1
ATOM 796 O O . PRO A 1 102 ? -15.752 -10.748 -2.146 1.00 83.81 102 PRO A O 1
ATOM 799 N N . GLU A 1 103 ? -15.567 -9.946 -4.223 1.00 85.12 103 GLU A N 1
ATOM 800 C CA . GLU A 1 103 ? -15.847 -11.215 -4.909 1.00 85.12 103 GLU A CA 1
ATOM 801 C C . GLU A 1 103 ? -14.765 -12.276 -4.665 1.00 85.12 103 GLU A C 1
ATOM 803 O O . GLU A 1 103 ? -14.935 -13.442 -5.020 1.00 85.12 103 GLU A O 1
ATOM 808 N N . ARG A 1 104 ? -13.617 -11.867 -4.116 1.00 85.94 104 ARG A N 1
ATOM 809 C CA . ARG A 1 104 ? -12.471 -12.730 -3.811 1.00 85.94 104 ARG A CA 1
ATOM 810 C C . ARG A 1 104 ? -12.129 -12.757 -2.325 1.00 85.94 104 ARG A C 1
ATOM 812 O O . ARG A 1 104 ? -11.169 -13.439 -1.974 1.00 85.94 104 ARG A O 1
ATOM 819 N N . GLU A 1 105 ? -12.853 -11.983 -1.516 1.00 94.00 105 GLU A N 1
ATOM 820 C CA . GLU A 1 105 ? -12.643 -11.801 -0.077 1.00 94.00 105 GLU A CA 1
ATOM 821 C C . GLU A 1 105 ? -11.166 -11.594 0.294 1.00 94.00 105 GLU A C 1
ATOM 823 O O . GLU A 1 105 ? -10.622 -12.243 1.188 1.00 94.00 105 GLU A O 1
ATOM 828 N N . ARG A 1 106 ? -10.485 -10.709 -0.446 1.00 94.81 106 ARG A N 1
ATOM 829 C CA . ARG A 1 106 ? -9.071 -10.398 -0.210 1.00 94.81 106 ARG A CA 1
ATOM 830 C C . ARG A 1 106 ? -8.694 -8.996 -0.670 1.00 94.81 106 ARG A C 1
ATOM 832 O O . ARG A 1 106 ? -9.311 -8.438 -1.578 1.00 94.81 106 ARG A O 1
ATOM 839 N N . PHE A 1 107 ? -7.628 -8.467 -0.093 1.00 94.88 107 PHE A N 1
ATOM 840 C CA . PHE A 1 107 ? -6.958 -7.254 -0.539 1.00 94.88 107 PHE A CA 1
ATOM 841 C C . PHE A 1 107 ? -6.044 -7.542 -1.723 1.00 94.88 107 PHE A C 1
ATOM 843 O O . PHE A 1 107 ? -5.351 -8.563 -1.756 1.00 94.88 107 PHE A O 1
ATOM 850 N N . HIS A 1 108 ? -6.039 -6.637 -2.695 1.00 93.50 108 HIS A N 1
ATOM 851 C CA . HIS A 1 108 ? -5.020 -6.542 -3.734 1.00 93.50 108 HIS A CA 1
ATOM 852 C C . HIS A 1 108 ? -4.200 -5.292 -3.436 1.00 93.50 108 HIS A C 1
ATOM 854 O O . HIS A 1 108 ? -4.771 -4.218 -3.271 1.00 93.50 108 HIS A O 1
ATOM 860 N N . LEU A 1 109 ? -2.887 -5.458 -3.334 1.00 93.19 109 LEU A N 1
ATOM 861 C CA . LEU A 1 109 ? -1.910 -4.380 -3.275 1.00 93.19 109 LEU A CA 1
ATOM 862 C C . LEU A 1 109 ? -1.295 -4.248 -4.663 1.00 93.19 109 LEU A C 1
ATOM 864 O O . LEU A 1 109 ? -0.669 -5.192 -5.141 1.00 93.19 109 LEU A O 1
ATOM 868 N N . TYR A 1 110 ? -1.451 -3.089 -5.279 1.00 88.50 110 TYR A N 1
ATOM 869 C CA . TYR A 1 110 ? -0.701 -2.685 -6.460 1.00 88.50 110 TYR A CA 1
ATOM 870 C C . TYR A 1 110 ? 0.465 -1.805 -6.027 1.00 88.50 110 TYR A C 1
ATOM 872 O O . TYR A 1 110 ? 0.337 -1.013 -5.095 1.00 88.50 110 TYR A O 1
ATOM 880 N N . TYR A 1 111 ? 1.604 -1.964 -6.683 1.00 86.94 111 TYR A N 1
ATOM 881 C CA . TYR A 1 111 ? 2.803 -1.169 -6.436 1.00 86.94 111 TYR A CA 1
ATOM 882 C C . TYR A 1 111 ? 3.587 -1.030 -7.733 1.00 86.94 111 TYR A C 1
ATOM 884 O O . TYR A 1 111 ? 3.384 -1.804 -8.674 1.00 86.94 111 TYR A O 1
ATOM 892 N N . HIS A 1 112 ? 4.520 -0.084 -7.767 1.00 85.69 112 HIS A N 1
ATOM 893 C CA . HIS A 1 112 ? 5.492 -0.012 -8.847 1.00 85.69 112 HIS A CA 1
ATOM 894 C C . HIS A 1 112 ? 6.927 -0.049 -8.336 1.00 85.69 112 HIS A C 1
ATOM 896 O O . HIS A 1 112 ? 7.184 0.156 -7.149 1.00 85.69 112 HIS A O 1
ATOM 902 N N . GLY A 1 113 ? 7.857 -0.313 -9.245 1.00 83.81 113 GLY A N 1
ATOM 903 C CA . GLY A 1 113 ? 9.281 -0.122 -9.017 1.00 83.81 113 GLY A CA 1
ATOM 904 C C . GLY A 1 113 ? 10.094 -0.296 -10.302 1.00 83.81 113 GLY A C 1
ATOM 905 O O . GLY A 1 113 ? 9.582 -0.847 -11.282 1.00 83.81 113 GLY A O 1
ATOM 906 N N . PRO A 1 114 ? 11.366 0.137 -10.306 1.00 83.06 114 PRO A N 1
ATOM 907 C CA . PRO A 1 114 ? 12.259 -0.048 -11.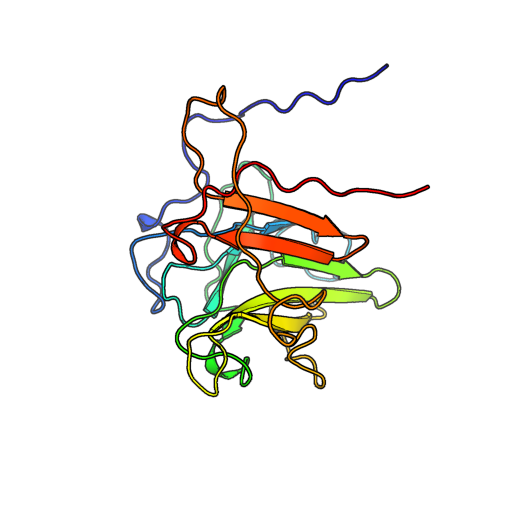440 1.00 83.06 114 PRO A CA 1
ATOM 908 C C . PRO A 1 114 ? 12.431 -1.527 -11.788 1.00 83.06 114 PRO A C 1
ATOM 910 O O . PRO A 1 114 ? 12.626 -2.350 -10.900 1.00 83.06 114 PRO A O 1
ATOM 913 N N . ASN A 1 115 ? 12.429 -1.872 -13.069 1.00 81.88 115 ASN A N 1
ATOM 914 C CA . ASN A 1 115 ? 12.546 -3.224 -13.585 1.00 81.88 115 ASN A CA 1
ATOM 915 C C . ASN A 1 115 ? 13.861 -3.860 -13.118 1.00 81.88 115 ASN A C 1
ATOM 917 O O . ASN A 1 115 ? 14.945 -3.291 -13.273 1.00 81.88 115 ASN A O 1
ATOM 921 N N . SER A 1 116 ? 13.761 -5.074 -12.582 1.00 87.31 116 SER A N 1
ATOM 922 C CA . SER A 1 116 ? 14.887 -5.904 -12.147 1.00 87.31 116 SER A CA 1
ATOM 923 C C . SER A 1 116 ? 15.993 -6.125 -13.194 1.00 87.31 116 SER A C 1
ATOM 925 O O . SER A 1 116 ? 17.139 -6.341 -12.806 1.00 87.31 116 SER A O 1
ATOM 927 N N . SER A 1 117 ? 15.706 -6.053 -14.502 1.00 83.56 117 SER A N 1
ATOM 928 C CA . SER A 1 117 ? 16.707 -6.346 -15.540 1.00 83.56 117 SER A CA 1
ATOM 929 C C . SER A 1 117 ? 17.738 -5.238 -15.753 1.00 83.56 117 SER A C 1
ATOM 931 O O . SER A 1 117 ? 18.912 -5.538 -15.957 1.00 83.56 117 SER A O 1
ATOM 933 N N . ASP A 1 118 ? 17.325 -3.967 -15.736 1.00 75.75 118 ASP A N 1
ATOM 934 C CA . ASP A 1 118 ? 18.212 -2.831 -16.042 1.00 75.75 118 ASP A CA 1
ATOM 935 C C . ASP A 1 118 ? 17.990 -1.582 -15.173 1.00 75.75 118 ASP A C 1
ATOM 937 O O . ASP A 1 118 ? 18.831 -0.6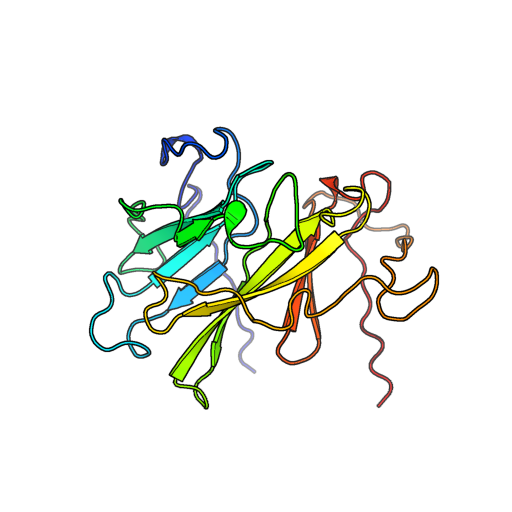81 -15.172 1.00 75.75 118 ASP A O 1
ATOM 941 N N . GLY A 1 119 ? 16.891 -1.538 -14.415 1.00 75.31 119 GLY A N 1
ATOM 942 C CA . GLY A 1 119 ? 16.565 -0.478 -13.466 1.00 75.31 119 GLY A CA 1
ATOM 943 C C . GLY A 1 119 ? 16.107 0.822 -14.119 1.00 75.31 119 GLY A C 1
ATOM 944 O O . GLY A 1 119 ? 16.043 1.836 -13.429 1.00 75.31 119 GLY A O 1
ATOM 945 N N . LYS A 1 120 ? 15.827 0.820 -15.426 1.00 67.69 120 LYS A N 1
ATOM 946 C CA . LYS A 1 120 ? 15.449 2.026 -16.181 1.00 67.69 120 LYS A CA 1
ATOM 947 C C . LYS A 1 120 ? 13.946 2.150 -16.375 1.00 67.69 120 LYS A C 1
ATOM 949 O O . LYS A 1 120 ? 13.403 3.246 -16.374 1.00 67.69 120 LYS A O 1
ATOM 954 N N . GLU A 1 121 ? 13.294 1.016 -16.561 1.00 71.38 121 GLU A N 1
ATOM 955 C CA . GLU A 1 121 ? 11.871 0.894 -16.849 1.00 71.38 121 GLU A CA 1
ATOM 956 C C . GLU A 1 121 ? 11.048 0.729 -15.566 1.00 71.38 121 GLU A C 1
ATOM 958 O O . GLU A 1 121 ? 11.508 0.071 -14.650 1.00 71.38 121 GLU A O 1
ATOM 963 N N . GLN A 1 122 ? 9.830 1.269 -15.475 1.00 72.69 122 GLN A N 1
ATOM 964 C CA . GLN A 1 122 ? 8.954 1.062 -14.306 1.00 72.69 122 GLN A CA 1
ATOM 965 C C . GLN A 1 122 ? 8.008 -0.126 -14.525 1.00 72.69 122 GLN A C 1
ATOM 967 O O . GLN A 1 122 ? 7.324 -0.195 -15.544 1.00 72.69 122 GLN A O 1
ATOM 972 N N . HIS A 1 123 ? 7.937 -1.055 -13.576 1.00 76.25 123 HIS A N 1
ATOM 973 C CA . HIS A 1 123 ? 6.997 -2.177 -13.579 1.00 76.25 123 HIS A CA 1
ATOM 974 C C . HIS A 1 123 ? 5.857 -1.940 -12.603 1.00 76.25 123 HIS A C 1
ATOM 976 O O . HIS A 1 123 ? 6.080 -1.414 -11.520 1.00 76.25 123 HIS A O 1
ATOM 982 N N . THR A 1 124 ? 4.649 -2.395 -12.952 1.00 79.00 124 THR A N 1
ATOM 983 C CA . THR A 1 124 ? 3.553 -2.531 -11.982 1.00 79.00 124 THR A CA 1
ATOM 984 C C . THR A 1 124 ? 3.425 -3.987 -11.551 1.00 79.00 124 THR A C 1
ATOM 986 O O . THR A 1 124 ? 3.127 -4.869 -12.366 1.00 79.00 124 THR A O 1
ATOM 989 N N . GLY A 1 125 ? 3.628 -4.226 -10.261 1.00 83.69 125 GLY A N 1
ATOM 990 C CA . GLY A 1 125 ? 3.406 -5.509 -9.611 1.00 83.69 125 GLY A CA 1
ATOM 991 C C . GLY A 1 125 ? 2.091 -5.535 -8.837 1.00 83.69 125 GLY A C 1
ATOM 992 O O . GLY A 1 125 ? 1.463 -4.506 -8.574 1.00 83.69 125 GLY A O 1
ATOM 993 N N . MET A 1 126 ? 1.664 -6.741 -8.473 1.00 90.62 126 MET A N 1
ATOM 994 C CA . MET A 1 126 ? 0.530 -6.967 -7.585 1.00 90.62 126 MET A CA 1
ATOM 995 C C . MET A 1 126 ? 0.896 -7.983 -6.503 1.00 90.62 126 MET A C 1
ATOM 997 O O . MET A 1 126 ? 1.610 -8.952 -6.752 1.00 90.62 126 MET A O 1
ATOM 1001 N N . ALA A 1 127 ? 0.361 -7.800 -5.305 1.00 95.81 127 ALA A N 1
ATOM 1002 C CA . ALA A 1 127 ? 0.362 -8.785 -4.235 1.00 95.81 127 ALA A CA 1
ATOM 1003 C C . ALA A 1 127 ? -1.052 -8.932 -3.659 1.00 95.81 127 ALA A C 1
ATOM 1005 O O . ALA A 1 127 ? -1.905 -8.060 -3.827 1.00 95.81 127 ALA A O 1
ATOM 1006 N N . ILE A 1 128 ? -1.329 -10.046 -2.989 1.00 96.62 128 ILE A N 1
ATOM 1007 C CA . ILE A 1 128 ? -2.634 -10.326 -2.381 1.00 96.62 128 ILE A CA 1
ATOM 1008 C C . ILE A 1 128 ? -2.498 -10.611 -0.889 1.00 96.62 128 ILE A C 1
ATOM 1010 O O . ILE A 1 128 ? -1.504 -11.186 -0.455 1.00 96.62 128 ILE A O 1
ATOM 1014 N N . SER A 1 129 ? -3.512 -10.242 -0.113 1.00 98.12 129 SER A N 1
ATOM 1015 C CA . SER A 1 129 ? -3.570 -10.495 1.328 1.00 98.12 129 SER A CA 1
ATOM 1016 C C . SER A 1 129 ? -5.006 -10.747 1.776 1.00 98.12 129 SER A C 1
ATOM 1018 O O . SER A 1 129 ? -5.928 -10.131 1.251 1.00 98.12 129 SER A O 1
ATOM 1020 N N . TRP A 1 130 ? -5.211 -11.623 2.756 1.00 97.06 130 TRP A N 1
ATOM 1021 C CA . TRP A 1 130 ? -6.532 -11.860 3.357 1.00 97.06 130 TRP A CA 1
ATOM 1022 C C . TRP A 1 130 ? -6.776 -11.018 4.609 1.00 97.06 130 TRP A C 1
ATOM 1024 O O . TRP A 1 130 ? -7.924 -10.810 4.982 1.00 97.06 130 TRP A O 1
ATOM 1034 N N . ASP A 1 131 ? -5.718 -10.519 5.246 1.00 96.94 131 ASP A N 1
ATOM 1035 C CA . ASP A 1 131 ? -5.774 -9.768 6.504 1.00 96.94 131 ASP A CA 1
ATOM 1036 C C . ASP A 1 131 ? -5.306 -8.310 6.365 1.00 96.94 131 ASP A C 1
ATOM 1038 O O . ASP A 1 131 ? -5.447 -7.522 7.298 1.00 96.94 131 ASP A O 1
ATOM 1042 N N . GLY A 1 132 ? -4.764 -7.942 5.202 1.00 97.00 132 GLY A N 1
ATOM 1043 C CA . GLY A 1 132 ? -4.176 -6.631 4.948 1.00 97.00 132 GLY A CA 1
ATOM 1044 C C . GLY A 1 132 ? -2.820 -6.426 5.634 1.00 97.00 132 GLY A C 1
ATOM 1045 O O . GLY A 1 132 ? -2.324 -5.300 5.643 1.00 97.00 132 GLY A O 1
ATOM 1046 N N . LEU A 1 133 ? -2.224 -7.473 6.211 1.00 97.25 133 LEU A N 1
ATOM 1047 C CA . LEU A 1 133 ? -0.959 -7.430 6.951 1.00 97.25 133 LEU A CA 1
ATOM 1048 C C . LEU A 1 133 ? 0.118 -8.276 6.274 1.00 97.25 133 LEU A C 1
ATOM 1050 O O . LEU A 1 133 ? 1.255 -7.833 6.153 1.00 97.25 133 LEU A O 1
ATOM 1054 N N . LEU A 1 134 ? -0.237 -9.482 5.825 1.00 96.06 134 LEU A N 1
ATOM 1055 C CA . LEU A 1 134 ? 0.670 -10.398 5.143 1.00 96.06 134 LEU A CA 1
ATOM 1056 C C . LEU A 1 134 ? 0.319 -10.464 3.659 1.00 96.06 134 LEU A C 1
ATOM 1058 O O . LEU A 1 134 ? -0.724 -11.005 3.282 1.00 96.06 134 LEU A O 1
ATOM 1062 N N . PHE A 1 135 ? 1.196 -9.924 2.815 1.00 98.00 135 PHE A N 1
ATOM 1063 C CA . PHE A 1 135 ? 1.027 -9.929 1.365 1.00 98.00 135 PHE A CA 1
ATOM 1064 C C . PHE A 1 135 ? 1.877 -11.009 0.697 1.00 98.00 135 PHE A C 1
ATOM 1066 O O . PHE A 1 135 ? 3.054 -11.176 1.000 1.00 98.00 135 PHE A O 1
ATOM 1073 N N . THR A 1 136 ? 1.274 -11.728 -0.249 1.00 97.88 136 THR A N 1
ATOM 1074 C CA . THR A 1 136 ? 1.946 -12.707 -1.113 1.00 97.88 136 THR A CA 1
ATOM 1075 C C . THR A 1 136 ? 2.002 -12.172 -2.546 1.00 97.88 136 THR A C 1
ATOM 1077 O O . THR A 1 136 ? 0.961 -11.722 -3.037 1.00 97.88 136 THR A O 1
ATOM 1080 N N . PRO A 1 137 ? 3.155 -12.229 -3.239 1.00 96.88 137 PRO A N 1
ATOM 1081 C CA . PRO A 1 137 ? 3.270 -11.781 -4.625 1.00 96.88 137 PRO A CA 1
ATOM 1082 C C . PRO A 1 137 ? 2.288 -12.492 -5.554 1.00 96.88 137 PRO A C 1
ATOM 1084 O O . PRO A 1 137 ? 1.996 -13.683 -5.398 1.00 96.88 137 PRO A O 1
ATOM 1087 N N . TRP A 1 138 ? 1.794 -11.774 -6.556 1.00 91.62 138 TRP A N 1
ATOM 1088 C CA . TRP A 1 138 ? 1.039 -12.382 -7.636 1.00 91.62 138 TRP A CA 1
ATOM 1089 C C . TRP A 1 138 ? 1.979 -13.128 -8.584 1.00 91.62 138 TRP A C 1
ATOM 1091 O O . TRP A 1 138 ? 2.999 -12.610 -9.027 1.00 91.62 138 TRP A O 1
ATOM 1101 N N . ASN A 1 139 ? 1.622 -14.363 -8.928 1.00 88.62 139 ASN A N 1
ATOM 1102 C CA . ASN A 1 139 ? 2.488 -15.257 -9.701 1.00 88.62 139 ASN A CA 1
ATOM 1103 C C . ASN A 1 139 ? 2.731 -14.813 -11.154 1.00 88.62 139 ASN A C 1
ATOM 1105 O O . ASN A 1 139 ? 3.652 -15.318 -11.787 1.00 88.62 139 ASN A O 1
ATOM 1109 N N . ALA A 1 140 ? 1.900 -13.915 -11.686 1.00 84.94 140 ALA A N 1
ATOM 1110 C CA . ALA A 1 140 ? 2.030 -13.374 -13.036 1.00 84.94 140 ALA A CA 1
ATOM 1111 C C . ALA A 1 140 ? 2.627 -11.957 -13.052 1.00 84.94 140 ALA A C 1
ATOM 1113 O O . ALA A 1 140 ? 2.370 -11.207 -13.988 1.00 84.94 140 ALA A O 1
ATOM 1114 N N . ASN A 1 141 ? 3.355 -11.562 -12.003 1.00 81.12 141 ASN A N 1
ATOM 1115 C CA . ASN A 1 141 ? 4.052 -10.281 -11.990 1.00 81.12 141 ASN A CA 1
ATOM 1116 C C . ASN A 1 141 ? 5.177 -10.223 -13.049 1.00 81.12 141 ASN A C 1
ATOM 1118 O O . ASN A 1 141 ? 5.816 -11.246 -13.309 1.00 81.12 141 ASN A O 1
ATOM 1122 N N . PRO A 1 142 ? 5.456 -9.033 -13.619 1.00 81.12 142 PRO A N 1
ATOM 1123 C CA . PRO A 1 142 ? 4.668 -7.802 -13.492 1.00 81.12 142 PRO A CA 1
ATOM 1124 C C . PRO A 1 142 ? 3.316 -7.933 -14.213 1.00 81.12 142 PRO A C 1
ATOM 1126 O O . PRO A 1 142 ? 3.235 -8.478 -15.312 1.00 81.12 142 PRO A O 1
ATOM 1129 N N . ILE A 1 143 ? 2.242 -7.407 -13.617 1.00 71.44 143 ILE A N 1
ATOM 1130 C CA . ILE A 1 143 ? 0.900 -7.470 -14.226 1.00 71.44 143 ILE A CA 1
ATOM 1131 C C . ILE A 1 143 ? 0.730 -6.479 -15.384 1.00 71.44 143 ILE A C 1
ATOM 1133 O O . ILE A 1 143 ? -0.147 -6.654 -16.230 1.00 71.44 143 ILE A O 1
ATOM 1137 N N . ILE A 1 144 ? 1.567 -5.441 -15.418 1.00 65.94 144 ILE A N 1
ATOM 1138 C CA . ILE A 1 144 ? 1.725 -4.529 -16.549 1.00 65.94 144 ILE A CA 1
ATOM 1139 C C . ILE A 1 144 ? 3.236 -4.405 -16.791 1.00 65.94 144 ILE A C 1
ATOM 1141 O O . ILE A 1 144 ? 3.896 -3.629 -16.092 1.00 65.94 144 ILE A O 1
ATOM 1145 N N . PRO A 1 145 ? 3.807 -5.202 -17.713 1.00 62.62 145 PRO A N 1
ATOM 1146 C CA . PRO A 1 145 ? 5.165 -4.976 -18.193 1.00 62.62 145 PRO A CA 1
ATOM 1147 C C . PRO A 1 145 ? 5.197 -3.730 -19.085 1.00 62.62 145 PRO A C 1
ATOM 1149 O O . PRO A 1 145 ? 4.188 -3.397 -19.721 1.00 62.62 145 PRO A O 1
ATOM 1152 N N . ASN A 1 146 ? 6.356 -3.078 -19.197 1.00 56.34 146 ASN A N 1
ATOM 1153 C CA . ASN A 1 146 ? 6.504 -2.038 -20.210 1.00 56.34 146 ASN A CA 1
ATOM 1154 C C . ASN A 1 146 ? 6.413 -2.648 -21.606 1.00 56.34 146 ASN A C 1
ATOM 1156 O O . ASN A 1 146 ? 6.956 -3.716 -21.895 1.00 56.34 146 ASN A O 1
ATOM 1160 N N . GLY A 1 147 ? 5.663 -1.973 -22.468 1.00 54.25 147 GLY A N 1
ATOM 1161 C CA . GLY A 1 147 ? 5.628 -2.288 -23.889 1.00 54.25 147 GLY A CA 1
ATOM 1162 C C . GLY A 1 147 ? 6.647 -1.448 -24.663 1.00 54.25 147 GLY A C 1
ATOM 1163 O O . GLY A 1 147 ? 7.147 -0.455 -24.135 1.00 54.25 147 GLY A O 1
ATOM 1164 N N . PRO A 1 148 ? 6.938 -1.800 -25.929 1.00 54.00 148 PRO A N 1
ATOM 1165 C CA . PRO A 1 148 ? 7.848 -1.026 -26.776 1.00 54.00 148 PRO A CA 1
ATOM 1166 C C . PRO A 1 148 ? 7.406 0.441 -26.893 1.00 54.00 148 PRO A C 1
ATOM 1168 O O . PRO A 1 148 ? 6.213 0.730 -26.790 1.00 54.00 148 PRO A O 1
ATOM 1171 N N . GLU A 1 149 ? 8.352 1.355 -27.122 1.00 50.78 149 GLU A N 1
ATOM 1172 C CA . GLU A 1 149 ? 8.105 2.799 -27.271 1.00 50.78 149 GLU A CA 1
ATOM 1173 C C . GLU A 1 149 ? 6.902 3.086 -28.197 1.00 50.78 149 GLU A C 1
ATOM 1175 O O . GLU A 1 149 ? 6.797 2.532 -29.294 1.00 50.78 149 GLU A O 1
ATOM 1180 N N . GLY A 1 150 ? 5.948 3.901 -27.731 1.00 46.91 150 GLY A N 1
ATOM 1181 C CA . GLY A 1 150 ? 4.702 4.207 -28.446 1.00 46.91 150 GLY A CA 1
ATOM 1182 C C . GLY A 1 150 ? 3.570 3.180 -28.282 1.00 46.91 150 GLY A C 1
ATOM 1183 O O . GLY A 1 150 ? 2.473 3.387 -28.805 1.00 46.91 150 GLY A O 1
ATOM 1184 N N . SER A 1 151 ? 3.783 2.081 -27.556 1.00 46.12 151 SER A N 1
ATOM 1185 C CA . SER A 1 151 ? 2.720 1.127 -27.210 1.00 46.12 151 SER A CA 1
ATOM 1186 C C . SER A 1 151 ? 1.861 1.598 -26.029 1.00 46.12 151 SER A C 1
ATOM 1188 O O . SER A 1 151 ? 2.242 2.474 -25.257 1.00 46.12 151 SER A O 1
ATOM 1190 N N . TRP A 1 152 ? 0.688 0.982 -25.851 1.00 45.97 152 TRP A N 1
ATOM 1191 C CA . TRP A 1 152 ? -0.260 1.355 -24.791 1.00 45.97 152 TRP A CA 1
ATOM 1192 C C . TRP A 1 152 ? 0.278 1.163 -23.363 1.00 45.97 152 TRP A C 1
ATOM 1194 O O . TRP A 1 152 ? -0.270 1.751 -22.434 1.00 45.97 152 TRP A O 1
ATOM 1204 N N . SER A 1 153 ? 1.298 0.320 -23.192 1.00 41.28 153 SER A N 1
ATOM 1205 C CA . SER A 1 153 ? 1.995 0.075 -21.929 1.00 41.28 153 SER A CA 1
ATOM 1206 C C . SER A 1 153 ? 3.402 0.678 -21.921 1.00 41.28 153 SER A C 1
ATOM 1208 O O . SER A 1 153 ? 4.202 0.323 -21.065 1.00 41.28 153 SER A O 1
ATOM 1210 N N . SER A 1 154 ? 3.727 1.557 -22.877 1.00 37.75 154 SER A N 1
ATOM 1211 C CA . SER A 1 154 ? 4.925 2.394 -22.798 1.00 37.75 154 SER A CA 1
ATOM 1212 C C . SER A 1 154 ? 4.641 3.625 -21.942 1.00 37.75 154 SER A C 1
ATOM 1214 O O . SER A 1 154 ? 3.576 4.239 -22.049 1.00 37.75 154 SER A O 1
ATOM 1216 N N . VAL A 1 155 ? 5.590 3.985 -21.081 1.00 42.84 155 VAL A N 1
ATOM 1217 C CA . VAL A 1 155 ? 5.553 5.253 -20.348 1.00 42.84 155 VAL A CA 1
ATOM 1218 C C . VAL A 1 155 ? 5.944 6.357 -21.336 1.00 42.84 155 VAL A C 1
ATOM 1220 O O . VAL A 1 155 ? 7.100 6.446 -21.734 1.00 42.84 155 VAL A O 1
ATOM 1223 N N . MET A 1 156 ? 4.972 7.158 -21.785 1.00 31.84 156 MET A N 1
ATOM 1224 C CA . MET A 1 156 ? 5.184 8.262 -22.734 1.00 31.84 156 MET A CA 1
ATOM 1225 C C . MET A 1 156 ? 5.169 9.612 -22.010 1.00 31.84 156 MET A C 1
ATOM 1227 O O . MET A 1 156 ? 4.319 9.852 -21.152 1.00 31.84 156 MET A O 1
ATOM 1231 N N . ALA A 1 157 ? 6.073 10.510 -22.405 1.00 34.53 157 ALA A N 1
ATOM 1232 C CA . ALA A 1 157 ? 6.077 11.907 -21.979 1.00 34.53 157 ALA A CA 1
ATOM 1233 C C . ALA A 1 157 ? 4.866 12.669 -22.547 1.00 34.53 157 ALA A C 1
ATOM 1235 O O . ALA A 1 157 ? 4.516 12.487 -23.715 1.00 34.53 157 ALA A O 1
ATOM 1236 N N . VAL A 1 158 ? 4.239 13.536 -21.746 1.00 32.56 158 VAL A N 1
ATOM 1237 C CA . VAL A 1 158 ? 3.093 14.370 -22.161 1.00 32.56 158 VAL A CA 1
ATOM 1238 C C . VAL A 1 158 ? 3.373 15.837 -21.801 1.00 32.56 158 VAL A C 1
ATOM 1240 O O . VAL A 1 158 ? 3.830 16.109 -20.694 1.00 32.56 158 VAL A O 1
ATOM 1243 N N . GLU A 1 159 ? 3.121 16.780 -22.721 1.00 28.27 159 GLU A N 1
ATOM 1244 C CA . GLU A 1 159 ? 3.313 18.233 -22.513 1.00 28.27 159 GLU A CA 1
ATOM 1245 C C . GLU A 1 159 ? 2.042 18.948 -21.997 1.00 28.27 159 GLU A C 1
ATOM 1247 O O . GLU A 1 159 ? 0.921 18.551 -22.316 1.00 28.27 159 GLU A O 1
ATOM 1252 N N . ALA A 1 160 ? 2.223 20.031 -21.222 1.00 34.06 160 ALA A N 1
ATOM 1253 C CA . ALA A 1 160 ? 1.171 20.724 -20.455 1.00 34.06 160 ALA A CA 1
ATOM 1254 C C . ALA A 1 160 ? 0.671 22.062 -21.064 1.00 34.06 160 ALA A C 1
ATOM 1256 O O . ALA A 1 160 ? 1.361 22.714 -21.848 1.00 34.06 160 ALA A O 1
ATOM 1257 N N . HIS A 1 161 ? -0.528 22.514 -20.652 1.00 31.66 161 HIS A N 1
ATOM 1258 C CA . HIS A 1 161 ? -1.190 23.746 -21.127 1.00 31.66 161 HIS A CA 1
ATOM 1259 C C . HIS A 1 161 ? -0.678 25.044 -20.431 1.00 31.66 161 HIS A C 1
ATOM 1261 O O . HIS A 1 161 ? -0.479 25.062 -19.215 1.00 31.66 161 HIS A O 1
ATOM 1267 N N . PRO A 1 162 ? -0.557 26.193 -21.138 1.00 32.03 162 PRO A N 1
ATOM 1268 C CA . PRO A 1 162 ? 0.201 27.389 -20.705 1.00 32.03 162 PRO A CA 1
ATOM 1269 C C . PRO A 1 162 ? -0.330 28.243 -19.526 1.00 32.03 162 PRO A C 1
ATOM 1271 O O . PRO A 1 162 ? 0.178 29.345 -19.302 1.00 32.03 162 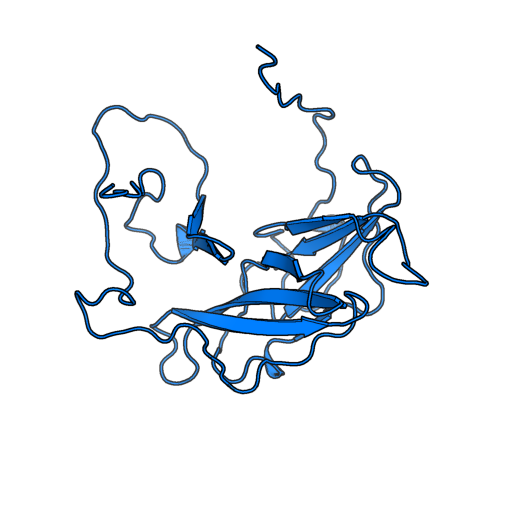PRO A O 1
ATOM 1274 N N . HIS A 1 163 ? -1.350 27.821 -18.770 1.00 29.75 163 HIS A N 1
ATOM 1275 C CA . HIS A 1 163 ? -2.020 28.695 -17.779 1.00 29.75 163 HIS A CA 1
ATOM 1276 C C . HIS A 1 163 ? -2.117 28.147 -16.346 1.00 29.75 163 HIS A C 1
ATOM 1278 O O . HIS A 1 163 ? -2.800 28.747 -15.516 1.00 29.75 163 HIS A O 1
ATOM 1284 N N . VAL A 1 164 ? -1.406 27.071 -16.012 1.00 35.12 164 VAL A N 1
ATOM 1285 C CA . VAL A 1 164 ? -1.387 26.506 -14.650 1.00 35.12 164 VAL A CA 1
ATOM 1286 C C . VAL A 1 164 ? -0.142 26.989 -13.901 1.00 35.12 164 VAL A C 1
ATOM 1288 O O . VAL A 1 164 ? 0.942 27.036 -14.477 1.00 35.12 164 VAL A O 1
ATOM 1291 N N . ARG A 1 165 ? -0.307 27.431 -12.642 1.00 32.53 165 ARG A N 1
ATOM 1292 C CA . ARG A 1 165 ? 0.702 28.240 -11.935 1.00 32.53 165 ARG A CA 1
ATOM 1293 C C . ARG A 1 165 ? 1.213 27.741 -10.581 1.00 32.53 165 ARG A C 1
ATOM 1295 O O . ARG A 1 165 ? 2.112 28.412 -10.103 1.00 32.53 165 ARG A O 1
ATOM 1302 N N . GLU A 1 166 ? 0.763 26.635 -9.971 1.00 31.58 166 GLU A N 1
ATOM 1303 C CA . GLU A 1 166 ? 1.361 26.226 -8.677 1.00 31.58 166 GLU A CA 1
ATOM 1304 C C . GLU A 1 166 ? 1.235 24.734 -8.276 1.00 31.58 166 GLU A C 1
ATOM 1306 O O . GLU A 1 166 ? 0.364 24.007 -8.744 1.00 31.58 166 GLU A O 1
ATOM 1311 N N . ASP A 1 167 ? 2.181 24.359 -7.407 1.00 36.69 167 ASP A N 1
ATOM 1312 C CA . ASP A 1 167 ? 2.897 23.106 -7.088 1.00 36.69 167 ASP A CA 1
ATOM 1313 C C . ASP A 1 167 ? 2.132 21.971 -6.347 1.00 36.69 167 ASP A C 1
ATOM 1315 O O . ASP A 1 167 ? 1.509 22.225 -5.314 1.00 36.69 167 ASP A O 1
ATOM 1319 N N . ALA A 1 168 ? 2.230 20.710 -6.821 1.00 38.88 168 ALA A N 1
ATOM 1320 C CA . ALA A 1 168 ? 1.788 19.499 -6.081 1.00 38.88 168 ALA A CA 1
ATOM 1321 C C . ALA A 1 168 ? 2.356 18.118 -6.551 1.00 38.88 168 ALA A C 1
ATOM 1323 O O . ALA A 1 168 ? 1.711 17.099 -6.331 1.00 38.88 168 ALA A O 1
ATOM 1324 N N . GLY A 1 169 ? 3.527 18.065 -7.202 1.00 42.25 169 GLY A N 1
ATOM 1325 C CA . GLY A 1 169 ? 4.361 16.901 -7.594 1.00 42.25 169 GLY A CA 1
ATOM 1326 C C . GLY A 1 169 ? 3.822 15.494 -7.966 1.00 42.25 169 GLY A C 1
ATOM 1327 O O . GLY A 1 169 ? 4.654 14.597 -8.116 1.00 42.25 169 GLY A O 1
ATOM 1328 N N . SER A 1 170 ? 2.521 15.200 -8.081 1.00 43.19 170 SER A N 1
ATOM 1329 C CA . SER A 1 170 ? 2.009 13.824 -8.286 1.00 43.19 170 SER A CA 1
ATOM 1330 C C . SER A 1 170 ? 0.593 13.775 -8.881 1.00 43.19 170 SER A C 1
ATOM 1332 O O . SER A 1 170 ? -0.252 14.597 -8.526 1.00 43.19 170 SER A O 1
ATOM 1334 N N . LEU A 1 171 ? 0.301 12.776 -9.731 1.00 38.38 171 LEU A N 1
ATOM 1335 C CA . LEU A 1 171 ? -1.039 12.532 -10.294 1.00 38.38 171 LEU A CA 1
ATOM 1336 C C . LEU A 1 171 ? -1.404 11.037 -10.246 1.00 38.38 171 LEU A C 1
ATOM 1338 O O . LEU A 1 171 ? -0.688 10.195 -10.786 1.00 38.38 171 LEU A O 1
ATOM 1342 N N . ALA A 1 172 ? -2.545 10.716 -9.628 1.00 37.03 172 ALA A N 1
ATOM 1343 C CA . ALA A 1 172 ? -3.139 9.380 -9.645 1.00 37.03 172 ALA A CA 1
ATOM 1344 C C . ALA A 1 172 ? -4.183 9.282 -10.765 1.00 37.03 172 ALA A C 1
ATOM 1346 O O . ALA A 1 172 ? -5.113 10.090 -10.817 1.00 37.03 172 ALA A O 1
ATOM 1347 N N . VAL A 1 173 ? -4.073 8.283 -11.642 1.00 40.28 173 VAL A N 1
ATOM 1348 C 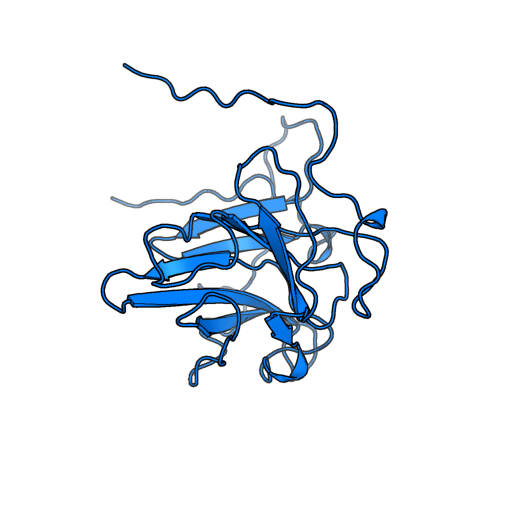CA . VAL A 1 173 ? -5.054 8.023 -12.702 1.00 40.28 173 VAL A CA 1
ATOM 1349 C C . VAL A 1 173 ? -5.703 6.667 -12.526 1.00 40.28 173 VAL A C 1
ATOM 1351 O O . VAL A 1 173 ? -5.055 5.639 -12.356 1.00 40.28 173 VAL A O 1
ATOM 1354 N N . ARG A 1 174 ? -7.036 6.679 -12.574 1.00 36.19 174 ARG A N 1
ATOM 1355 C CA . ARG A 1 174 ? -7.874 5.493 -12.444 1.00 36.19 174 ARG A CA 1
ATOM 1356 C C . ARG A 1 174 ? -8.366 5.036 -13.812 1.00 36.19 174 ARG A C 1
ATOM 1358 O O . ARG A 1 174 ? -9.156 5.728 -14.452 1.00 36.19 174 ARG A O 1
ATOM 1365 N N . ARG A 1 175 ? -8.003 3.818 -14.215 1.00 34.19 175 ARG A N 1
ATOM 1366 C CA . ARG A 1 175 ? -8.549 3.130 -15.394 1.00 34.19 175 ARG A CA 1
ATOM 1367 C C . ARG A 1 175 ? -9.281 1.858 -14.955 1.00 34.19 175 ARG A C 1
ATOM 1369 O O . ARG A 1 175 ? -8.697 0.791 -14.802 1.00 34.19 175 ARG A O 1
ATOM 1376 N N . ARG A 1 176 ? -10.604 1.969 -14.775 1.00 37.94 176 ARG A N 1
ATOM 1377 C CA . ARG A 1 176 ? -11.484 0.914 -14.220 1.00 37.94 176 ARG A CA 1
ATOM 1378 C C . ARG A 1 176 ? -11.069 0.503 -12.779 1.00 37.94 176 ARG A C 1
ATOM 1380 O O . ARG A 1 176 ? -11.113 1.423 -11.955 1.00 37.94 176 ARG A O 1
ATOM 1387 N N . PRO A 1 177 ? -10.762 -0.764 -12.386 1.00 33.88 177 PRO A N 1
ATOM 1388 C CA . PRO A 1 177 ? -10.416 -1.055 -10.990 1.00 33.88 177 PRO A CA 1
ATOM 1389 C C . PRO A 1 177 ? -8.966 -0.689 -10.637 1.00 33.88 177 PRO A C 1
ATOM 1391 O O . PRO A 1 177 ? -8.595 -0.838 -9.484 1.00 33.88 177 PRO A O 1
ATOM 1394 N N . ILE A 1 178 ? -8.158 -0.248 -11.607 1.00 34.06 178 ILE A N 1
ATOM 1395 C CA . ILE A 1 178 ? -6.728 0.014 -11.421 1.00 34.06 178 ILE A CA 1
ATOM 1396 C C . ILE A 1 178 ? -6.518 1.515 -11.237 1.00 34.06 178 ILE A C 1
ATOM 1398 O O . ILE A 1 178 ? -6.964 2.302 -12.080 1.00 34.06 178 ILE A O 1
ATOM 1402 N N . ILE A 1 179 ? -5.837 1.898 -10.161 1.00 38.00 179 ILE A N 1
ATOM 1403 C CA . ILE A 1 179 ? -5.293 3.238 -9.946 1.00 38.00 179 ILE A CA 1
ATOM 1404 C C . ILE A 1 179 ? -3.775 3.126 -10.094 1.00 38.00 179 ILE A C 1
ATOM 1406 O O . ILE A 1 179 ? -3.165 2.216 -9.543 1.00 38.00 179 ILE A O 1
ATOM 1410 N N . TYR A 1 180 ? -3.168 4.021 -10.865 1.00 45.38 180 TYR A N 1
ATOM 1411 C CA . TYR A 1 180 ? -1.718 4.149 -10.956 1.00 45.38 180 TYR A CA 1
ATOM 1412 C C . TYR A 1 180 ? -1.313 5.587 -10.641 1.00 45.38 180 TYR A C 1
ATOM 1414 O O . TYR A 1 180 ? -1.926 6.536 -11.132 1.00 45.38 180 TYR A O 1
ATOM 1422 N N . CYS A 1 181 ? -0.296 5.743 -9.800 1.00 46.84 181 CYS A N 1
ATOM 1423 C CA . CYS A 1 181 ? 0.316 7.029 -9.487 1.00 46.84 181 CYS A CA 1
ATOM 1424 C C . CYS A 1 181 ? 1.552 7.203 -10.358 1.00 46.84 181 CYS A C 1
ATOM 1426 O O . CYS A 1 181 ? 2.391 6.307 -10.419 1.00 46.84 181 CYS A O 1
ATOM 1428 N N . ILE A 1 182 ? 1.656 8.347 -11.027 1.00 50.12 182 ILE A N 1
ATOM 1429 C CA . ILE A 1 182 ? 2.900 8.758 -11.671 1.00 50.12 182 ILE A CA 1
ATOM 1430 C C . ILE A 1 182 ? 3.618 9.699 -10.702 1.00 50.12 182 ILE A C 1
ATOM 1432 O O . ILE A 1 182 ? 2.985 10.600 -10.138 1.00 50.12 182 ILE A O 1
ATOM 1436 N N . GLU A 1 183 ? 4.915 9.472 -10.485 1.00 50.84 183 GLU A N 1
ATOM 1437 C CA . GLU A 1 183 ? 5.769 10.314 -9.646 1.00 50.84 183 GLU A CA 1
ATOM 1438 C C . GLU A 1 183 ? 6.600 11.268 -10.517 1.00 50.84 183 GLU A C 1
ATOM 1440 O O . GLU A 1 183 ? 7.225 10.860 -11.499 1.00 50.84 183 GLU A O 1
ATOM 1445 N N . GLY A 1 184 ? 6.593 12.565 -10.186 1.00 45.28 184 GLY A N 1
ATOM 1446 C CA . GLY A 1 184 ? 7.292 13.577 -10.988 1.00 45.28 184 GLY A CA 1
ATOM 1447 C C . GLY A 1 184 ? 8.801 13.500 -10.786 1.00 45.28 184 GLY A C 1
ATOM 1448 O O . GLY A 1 184 ? 9.570 13.889 -11.652 1.00 45.28 184 GLY A O 1
ATOM 1449 N N . VAL A 1 185 ? 9.227 12.938 -9.651 1.00 47.94 185 VAL A N 1
ATOM 1450 C CA . VAL A 1 185 ? 10.636 12.674 -9.342 1.00 47.94 185 VAL A CA 1
ATOM 1451 C C . VAL A 1 185 ? 11.249 11.616 -10.263 1.00 47.94 185 VAL A C 1
ATOM 1453 O O . VAL A 1 185 ? 12.419 11.736 -10.615 1.00 47.94 185 VAL A O 1
ATOM 1456 N N . ASP A 1 186 ? 10.462 10.636 -10.711 1.00 43.84 186 ASP A N 1
ATOM 1457 C CA . ASP A 1 186 ? 10.914 9.622 -11.672 1.00 43.84 186 ASP A CA 1
ATOM 1458 C C . ASP A 1 186 ? 10.943 10.155 -13.110 1.00 43.84 186 ASP A C 1
ATOM 1460 O O . ASP A 1 186 ? 11.544 9.549 -13.994 1.00 43.84 186 ASP A O 1
ATOM 1464 N N . ASN A 1 187 ? 10.296 11.301 -13.342 1.00 47.16 187 ASN A N 1
ATOM 1465 C CA . ASN A 1 187 ? 10.153 11.949 -14.639 1.00 47.16 187 ASN A CA 1
ATOM 1466 C C . ASN A 1 187 ? 10.406 13.460 -14.495 1.00 47.16 187 ASN A C 1
ATOM 1468 O O . ASN A 1 187 ? 9.487 14.256 -14.698 1.00 47.16 187 ASN A O 1
ATOM 1472 N N . PRO A 1 188 ? 11.633 13.872 -14.121 1.00 48.50 188 PRO A N 1
ATOM 1473 C CA . PRO A 1 188 ? 11.929 15.241 -13.686 1.00 48.50 188 PRO A CA 1
ATOM 1474 C C . PRO A 1 188 ? 11.650 16.305 -14.757 1.00 48.50 188 PRO A C 1
ATOM 1476 O O . PRO A 1 188 ? 11.454 17.472 -14.423 1.00 48.50 188 PRO A O 1
ATOM 1479 N N . ASP A 1 189 ? 11.587 15.891 -16.025 1.00 48.25 189 ASP A N 1
ATOM 1480 C CA . ASP A 1 189 ? 11.325 16.753 -17.177 1.00 48.25 189 ASP A CA 1
ATOM 1481 C C . ASP A 1 189 ? 9.839 16.784 -17.600 1.00 48.25 189 ASP A C 1
ATOM 1483 O O . ASP A 1 189 ? 9.488 17.480 -18.553 1.00 48.25 189 ASP A O 1
ATOM 1487 N N . ILE A 1 190 ? 8.947 16.046 -16.919 1.00 44.84 190 ILE A N 1
ATOM 1488 C CA . ILE A 1 190 ? 7.528 15.896 -17.287 1.00 44.84 190 ILE A CA 1
ATOM 1489 C C . ILE A 1 190 ? 6.627 16.380 -16.134 1.00 44.84 190 ILE A C 1
ATOM 1491 O O . ILE A 1 190 ? 6.434 15.670 -15.142 1.00 44.84 190 ILE A O 1
ATOM 1495 N N . PRO A 1 191 ? 6.011 17.573 -16.246 1.00 48.59 191 PRO A N 1
ATOM 1496 C CA . PRO A 1 191 ? 5.046 18.061 -15.264 1.00 48.59 191 PRO A CA 1
ATOM 1497 C C . PRO A 1 191 ? 3.765 17.212 -15.294 1.00 48.59 191 PRO A C 1
ATOM 1499 O O . PRO A 1 191 ? 3.014 17.222 -16.264 1.00 48.59 191 PRO A O 1
ATOM 1502 N N . LEU A 1 192 ? 3.485 16.490 -14.210 1.00 44.03 192 LEU A N 1
ATOM 1503 C CA . LEU A 1 192 ? 2.469 15.427 -14.159 1.00 44.03 192 LEU A CA 1
ATOM 1504 C C . LEU A 1 192 ? 0.992 15.838 -14.227 1.00 44.03 192 LEU A C 1
ATOM 1506 O O . LEU A 1 192 ? 0.125 14.971 -14.167 1.00 44.03 192 LEU A O 1
ATOM 1510 N N . PHE A 1 193 ? 0.656 17.120 -14.296 1.00 42.38 193 PHE A N 1
ATOM 1511 C CA . PHE A 1 193 ? -0.679 17.589 -13.905 1.00 42.38 193 PHE A CA 1
ATOM 1512 C C . PHE A 1 193 ? -1.792 17.478 -14.960 1.00 42.38 193 PHE A C 1
ATOM 1514 O O . PHE A 1 193 ? -2.881 17.975 -14.696 1.00 42.38 193 PHE A O 1
ATOM 1521 N N . ASP A 1 194 ? -1.579 16.825 -16.109 1.00 44.22 194 ASP A N 1
ATOM 1522 C CA . ASP A 1 194 ? -2.554 16.863 -17.218 1.00 44.22 194 ASP A CA 1
ATOM 1523 C C . ASP A 1 194 ? -2.693 15.545 -18.023 1.00 44.22 194 ASP A C 1
ATOM 1525 O O . ASP A 1 194 ? -2.724 15.528 -19.254 1.00 44.22 194 ASP A O 1
ATOM 1529 N N . MET A 1 195 ? -2.861 14.397 -17.351 1.00 39.19 195 MET A N 1
ATOM 1530 C CA . MET A 1 195 ? -3.401 13.208 -18.036 1.00 39.19 195 MET A CA 1
ATOM 1531 C C . MET A 1 195 ? -4.895 13.393 -18.362 1.00 39.19 195 MET A C 1
ATOM 1533 O O . MET A 1 195 ? -5.742 13.374 -17.468 1.00 39.19 195 MET A O 1
ATOM 1537 N N . GLN A 1 196 ? -5.248 13.475 -19.650 1.00 35.84 196 GLN A N 1
ATOM 1538 C CA . GLN A 1 196 ? -6.633 13.331 -20.116 1.00 35.84 196 GLN A CA 1
ATOM 1539 C C . GLN A 1 196 ? -6.962 11.868 -20.447 1.00 35.84 196 GLN A C 1
ATOM 1541 O O . GLN A 1 196 ? -6.419 11.282 -21.381 1.00 35.84 196 GLN A O 1
ATOM 1546 N N . LEU A 1 197 ? -7.932 11.289 -19.731 1.00 34.97 197 LEU A N 1
ATOM 1547 C CA . LEU A 1 197 ? -8.612 10.062 -20.155 1.00 34.97 197 LEU A CA 1
ATOM 1548 C C . LEU A 1 197 ? -9.583 10.406 -21.293 1.00 34.97 197 LEU A C 1
ATOM 1550 O O . LEU A 1 197 ? -10.715 10.823 -21.050 1.00 34.97 197 LEU A O 1
ATOM 1554 N N . THR A 1 198 ? -9.164 10.218 -22.542 1.00 34.25 198 THR A N 1
ATOM 1555 C CA . THR A 1 198 ? -10.083 10.241 -23.686 1.00 34.25 198 THR A CA 1
ATOM 1556 C C . THR A 1 198 ? -10.955 8.988 -23.647 1.00 34.25 198 THR A C 1
ATOM 1558 O O . THR A 1 198 ? -10.570 7.901 -24.076 1.00 34.25 198 THR A O 1
ATOM 1561 N N . VAL A 1 199 ? -12.152 9.120 -23.076 1.00 33.62 199 VAL A N 1
ATOM 1562 C CA . VAL A 1 199 ? -13.191 8.095 -23.189 1.00 33.62 199 VAL A CA 1
ATOM 1563 C C . VAL A 1 199 ? -13.883 8.313 -24.531 1.00 33.62 199 VAL A C 1
ATOM 1565 O O . VAL A 1 199 ? -14.759 9.165 -24.644 1.00 33.62 199 VAL A O 1
ATOM 1568 N N . ASN A 1 200 ? -13.475 7.574 -25.564 1.00 32.44 200 ASN A N 1
ATOM 1569 C CA . ASN A 1 200 ? -14.327 7.426 -26.742 1.00 32.44 200 ASN A CA 1
ATOM 1570 C C . ASN A 1 200 ? -15.542 6.594 -26.304 1.00 32.44 200 ASN A C 1
ATOM 1572 O O . ASN A 1 200 ? -15.375 5.430 -25.929 1.00 32.44 200 ASN A O 1
ATOM 1576 N N . ILE A 1 201 ? -16.717 7.231 -26.254 1.00 34.56 201 ILE A N 1
ATOM 1577 C CA . ILE A 1 201 ? -18.017 6.570 -26.047 1.00 34.56 201 ILE A CA 1
ATOM 1578 C C . ILE A 1 201 ? -18.344 5.739 -27.287 1.00 34.56 201 ILE A C 1
ATOM 1580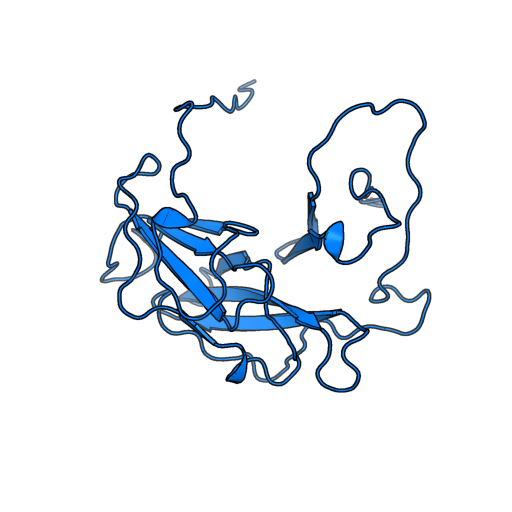 O O . ILE A 1 201 ? -18.137 6.270 -28.402 1.00 34.56 201 ILE A O 1
#

Radius of gyration: 17.57 Å; chains: 1; bounding box: 46×44×45 Å